Protein AF-A0A9P5PBI0-F1 (afdb_monomer_lite)

Radius of gyration: 19.79 Å; chains: 1; bounding box: 46×40×65 Å

Structure (mmCIF, N/CA/C/O backbone):
data_AF-A0A9P5PBI0-F1
#
_entry.id   AF-A0A9P5PBI0-F1
#
loop_
_atom_site.group_PDB
_atom_site.id
_atom_site.type_symbol
_atom_site.label_atom_id
_atom_site.label_alt_id
_atom_site.label_comp_id
_atom_site.label_asym_id
_atom_site.label_entity_id
_atom_site.label_seq_id
_atom_site.pdbx_PDB_ins_code
_atom_site.Cartn_x
_atom_site.Cartn_y
_atom_site.Cartn_z
_atom_site.occupancy
_atom_site.B_iso_or_equiv
_atom_site.auth_seq_id
_atom_site.auth_comp_id
_atom_site.auth_asym_id
_atom_site.auth_atom_id
_atom_site.pdbx_PDB_model_num
ATOM 1 N N . MET A 1 1 ? 1.214 -20.920 4.536 1.00 38.41 1 MET A N 1
ATOM 2 C CA . MET A 1 1 ? 0.435 -19.672 4.368 1.00 38.41 1 MET A CA 1
ATOM 3 C C . MET A 1 1 ? -0.634 -19.641 5.443 1.00 38.41 1 MET A C 1
ATOM 5 O O . MET A 1 1 ? -1.265 -20.668 5.653 1.00 38.41 1 MET A O 1
ATOM 9 N N . ALA A 1 2 ? -0.795 -18.525 6.157 1.00 37.47 2 ALA A N 1
ATOM 10 C CA . ALA A 1 2 ? -1.961 -18.351 7.023 1.00 37.47 2 ALA A CA 1
ATOM 11 C C . ALA A 1 2 ? -3.231 -18.300 6.149 1.00 37.47 2 ALA A C 1
ATOM 13 O O . ALA A 1 2 ? -3.137 -17.815 5.018 1.00 37.47 2 ALA A O 1
ATOM 14 N N . PRO A 1 3 ? -4.384 -18.805 6.621 1.00 49.69 3 PRO A N 1
ATOM 15 C CA . PRO A 1 3 ? -5.635 -18.685 5.885 1.00 49.69 3 PRO A CA 1
ATOM 16 C C . PRO A 1 3 ? -5.945 -17.203 5.648 1.00 49.69 3 PRO A C 1
ATOM 18 O O . PRO A 1 3 ? -5.967 -16.402 6.583 1.00 49.69 3 PRO A O 1
ATOM 21 N N . THR A 1 4 ? -6.129 -16.832 4.383 1.00 71.94 4 THR A N 1
ATOM 22 C CA . THR A 1 4 ? -6.517 -15.476 3.998 1.00 71.94 4 THR A CA 1
ATOM 23 C C . THR A 1 4 ? -7.945 -15.226 4.480 1.00 71.94 4 THR A C 1
ATOM 25 O O . THR A 1 4 ? -8.845 -15.997 4.154 1.00 71.94 4 THR A O 1
ATOM 28 N N . SER A 1 5 ? -8.147 -14.177 5.282 1.00 84.81 5 SER A N 1
ATOM 29 C CA . SER A 1 5 ? -9.479 -13.764 5.742 1.00 84.81 5 SER A CA 1
ATOM 30 C C . SER A 1 5 ? -10.411 -13.520 4.544 1.00 84.81 5 SER A C 1
ATOM 32 O O . SER A 1 5 ? -9.955 -12.925 3.566 1.00 84.81 5 SER A O 1
ATOM 34 N N . PRO A 1 6 ? -11.702 -13.906 4.603 1.00 90.19 6 PRO A N 1
ATOM 35 C CA . PRO A 1 6 ? -12.664 -13.646 3.523 1.00 90.19 6 PRO A CA 1
ATOM 36 C C . PRO A 1 6 ? -12.913 -12.148 3.277 1.00 90.19 6 PRO A C 1
ATOM 38 O O . PRO A 1 6 ? -13.449 -11.777 2.236 1.00 90.19 6 PRO A O 1
ATOM 41 N N . LEU A 1 7 ? -12.515 -11.292 4.225 1.00 92.94 7 LEU A N 1
ATOM 42 C CA . LEU A 1 7 ? -12.581 -9.832 4.116 1.00 92.94 7 LEU A CA 1
ATOM 43 C C . LEU A 1 7 ? -11.368 -9.233 3.393 1.00 92.94 7 LEU A C 1
ATOM 45 O O . LEU A 1 7 ? -11.343 -8.034 3.131 1.00 92.94 7 LEU A O 1
ATOM 49 N N . MET A 1 8 ? -10.336 -10.036 3.118 1.00 93.94 8 MET A N 1
ATOM 50 C CA . MET A 1 8 ? -9.188 -9.572 2.353 1.00 93.94 8 MET A CA 1
ATOM 51 C C . MET A 1 8 ? -9.572 -9.511 0.867 1.00 93.94 8 MET A C 1
ATOM 53 O O . MET A 1 8 ? -10.032 -10.523 0.328 1.00 93.94 8 MET A O 1
ATOM 57 N N . PRO A 1 9 ? -9.353 -8.376 0.186 1.00 94.19 9 PRO A N 1
ATOM 58 C CA . PRO A 1 9 ? -9.526 -8.290 -1.256 1.00 94.19 9 PRO A CA 1
ATOM 59 C C . PRO A 1 9 ? -8.590 -9.271 -1.974 1.00 94.19 9 PRO A C 1
ATOM 61 O O . PRO A 1 9 ? -7.614 -9.779 -1.409 1.00 94.19 9 PRO A O 1
ATOM 64 N N . LYS A 1 10 ? -8.873 -9.566 -3.242 1.00 94.31 10 LYS A N 1
ATOM 65 C CA . LYS A 1 10 ? -8.087 -10.544 -4.001 1.00 94.31 10 LYS A CA 1
ATOM 66 C C . LYS A 1 10 ? -6.823 -9.885 -4.547 1.00 94.31 10 LYS A C 1
ATOM 68 O O . LYS A 1 10 ? -6.908 -8.968 -5.351 1.00 94.31 10 LYS A O 1
ATOM 73 N N . ALA A 1 11 ? -5.647 -10.375 -4.167 1.00 96.12 11 ALA A N 1
ATOM 74 C CA . ALA A 1 11 ? -4.385 -9.882 -4.718 1.00 96.12 11 ALA A CA 1
ATOM 75 C C . ALA A 1 11 ? -4.289 -10.107 -6.238 1.00 96.12 11 ALA A C 1
ATOM 77 O O . ALA A 1 11 ? -4.739 -11.141 -6.749 1.00 96.12 11 ALA A O 1
ATOM 78 N N . VAL A 1 12 ? -3.647 -9.176 -6.949 1.00 97.19 12 VAL A N 1
ATOM 79 C CA . VAL A 1 12 ? -3.363 -9.339 -8.382 1.00 97.19 12 VAL A CA 1
ATOM 80 C C . VAL A 1 12 ? -2.432 -10.534 -8.581 1.00 97.19 12 VAL A C 1
ATOM 82 O O . VAL A 1 12 ? -1.395 -10.656 -7.926 1.00 97.19 12 VAL A O 1
ATOM 85 N N . ALA A 1 13 ? -2.800 -11.442 -9.489 1.00 96.69 13 ALA A N 1
ATOM 86 C CA . ALA A 1 13 ? -2.198 -12.775 -9.572 1.00 96.69 13 ALA A CA 1
ATOM 87 C C . ALA A 1 13 ? -0.674 -12.761 -9.793 1.00 96.69 13 ALA A C 1
ATOM 89 O O . ALA A 1 13 ? 0.043 -13.524 -9.144 1.00 96.69 13 ALA A O 1
ATOM 90 N N . ALA A 1 14 ? -0.172 -11.887 -10.672 1.00 96.88 14 ALA A N 1
ATOM 91 C CA . ALA A 1 14 ? 1.260 -11.756 -10.942 1.00 96.88 14 ALA A CA 1
ATOM 92 C C . ALA A 1 14 ? 2.048 -11.358 -9.680 1.00 96.88 14 ALA A C 1
ATOM 94 O O . ALA A 1 14 ? 3.082 -11.953 -9.374 1.00 96.88 14 ALA A O 1
ATOM 95 N N . TRP A 1 15 ? 1.502 -10.427 -8.897 1.00 97.81 15 TRP A N 1
ATOM 96 C CA . TRP A 1 15 ? 2.107 -9.913 -7.671 1.00 97.81 15 TRP A CA 1
ATOM 97 C C . TRP A 1 15 ? 2.038 -10.911 -6.516 1.00 97.81 15 TRP A C 1
ATOM 99 O O . TRP A 1 15 ? 3.025 -11.128 -5.813 1.00 97.81 15 TRP A O 1
ATOM 109 N N . ALA A 1 16 ? 0.904 -11.597 -6.362 1.00 96.81 16 ALA A N 1
ATOM 110 C CA . ALA A 1 16 ? 0.765 -12.682 -5.395 1.00 96.81 16 ALA A CA 1
ATOM 111 C C . ALA A 1 16 ? 1.752 -13.826 -5.687 1.00 96.81 16 ALA A C 1
ATOM 113 O O . ALA A 1 16 ? 2.402 -14.347 -4.776 1.00 96.81 16 ALA A O 1
ATOM 114 N N . LYS A 1 17 ? 1.905 -14.189 -6.968 1.00 96.69 17 LYS A N 1
ATOM 115 C CA . LYS A 1 17 ? 2.883 -15.189 -7.409 1.00 96.69 17 LYS A CA 1
ATOM 116 C C . LYS A 1 17 ? 4.307 -14.738 -7.089 1.00 96.69 17 LYS A C 1
ATOM 118 O O . LYS A 1 17 ? 5.084 -15.551 -6.592 1.00 96.69 17 LYS A O 1
ATOM 123 N N . ALA A 1 18 ? 4.633 -13.467 -7.319 1.00 95.56 18 ALA A N 1
ATOM 124 C CA . ALA A 1 18 ? 5.953 -12.927 -7.018 1.00 95.56 18 ALA A CA 1
ATOM 125 C C . ALA A 1 18 ? 6.310 -13.040 -5.525 1.00 95.56 18 ALA A C 1
ATOM 127 O O . ALA A 1 18 ? 7.348 -13.607 -5.171 1.00 95.56 18 ALA A O 1
ATOM 128 N N . LEU A 1 19 ? 5.402 -12.620 -4.636 1.00 93.94 19 LEU A N 1
ATOM 129 C CA . LEU A 1 19 ? 5.576 -12.792 -3.189 1.00 93.94 19 LEU A CA 1
ATOM 130 C C . LEU A 1 19 ? 5.732 -14.265 -2.789 1.00 93.94 19 LEU A C 1
ATOM 132 O O . LEU A 1 19 ? 6.569 -14.587 -1.946 1.00 93.94 19 LEU A O 1
ATOM 136 N N . SER A 1 20 ? 4.957 -15.169 -3.395 1.00 93.81 20 SER A N 1
ATOM 137 C CA . SER A 1 20 ? 5.052 -16.606 -3.115 1.00 93.81 20 SER A CA 1
ATOM 138 C C . SER A 1 20 ? 6.410 -17.192 -3.509 1.00 93.81 20 SER A C 1
ATOM 140 O O . SER A 1 20 ? 6.951 -18.022 -2.776 1.00 93.81 20 SER A O 1
ATOM 142 N N . VAL A 1 21 ? 6.972 -16.775 -4.649 1.00 93.56 21 VAL A N 1
ATOM 143 C CA . VAL A 1 21 ? 8.309 -17.202 -5.088 1.00 93.56 21 VAL A CA 1
ATOM 144 C C . VAL A 1 21 ? 9.357 -16.747 -4.078 1.00 93.56 21 VAL A C 1
ATOM 146 O O . VAL A 1 21 ? 10.151 -17.567 -3.622 1.00 93.56 21 VAL A O 1
ATOM 149 N N . LEU A 1 22 ? 9.331 -15.483 -3.655 1.00 90.81 22 LEU A N 1
ATOM 150 C CA . LEU A 1 22 ? 10.287 -14.965 -2.671 1.00 90.81 22 LEU A CA 1
ATOM 151 C C . LEU A 1 22 ? 10.148 -15.643 -1.304 1.00 90.81 22 LEU A C 1
ATOM 153 O O . LEU A 1 22 ? 11.153 -16.019 -0.704 1.00 90.81 22 LEU A O 1
ATOM 157 N N . ALA A 1 23 ? 8.917 -15.884 -0.846 1.00 88.94 23 ALA A N 1
ATOM 158 C CA . ALA A 1 23 ? 8.667 -16.604 0.400 1.00 88.94 23 ALA A CA 1
ATOM 159 C C . ALA A 1 23 ? 9.272 -18.019 0.386 1.00 88.94 23 ALA A C 1
ATOM 161 O O . ALA A 1 23 ? 9.786 -18.474 1.404 1.00 88.94 23 ALA A O 1
ATOM 162 N N . SER A 1 24 ? 9.261 -18.700 -0.766 1.00 87.62 24 SER A N 1
ATOM 163 C CA . SER A 1 24 ? 9.850 -20.040 -0.904 1.00 87.62 24 SER A CA 1
ATOM 164 C C . SER A 1 24 ? 11.383 -20.058 -0.872 1.00 87.62 24 SER A C 1
ATOM 166 O O . SER A 1 24 ? 11.972 -21.080 -0.524 1.00 87.62 24 SER A O 1
ATOM 168 N N . ARG A 1 25 ? 12.045 -18.935 -1.186 1.00 84.38 25 ARG A N 1
ATOM 169 C CA . ARG A 1 25 ? 13.514 -18.838 -1.213 1.00 84.38 25 ARG A CA 1
ATOM 170 C C . ARG A 1 25 ? 14.145 -18.759 0.184 1.00 84.38 25 ARG A C 1
ATOM 172 O O . ARG A 1 25 ? 15.363 -18.866 0.288 1.00 84.38 25 ARG A O 1
ATOM 179 N N . ASN A 1 26 ? 13.355 -18.546 1.247 1.00 68.75 26 ASN A N 1
ATOM 180 C CA . ASN A 1 26 ? 13.825 -18.349 2.632 1.00 68.75 26 ASN A CA 1
ATOM 181 C C . ASN A 1 26 ? 14.978 -17.331 2.769 1.00 68.75 26 ASN A C 1
ATOM 183 O O . ASN A 1 26 ? 15.772 -17.391 3.706 1.00 68.75 26 ASN A O 1
ATOM 187 N N . SER A 1 27 ? 15.091 -16.396 1.827 1.00 65.12 27 SER A N 1
ATOM 188 C CA . SER A 1 27 ? 16.168 -15.414 1.794 1.00 65.12 27 SER A CA 1
ATOM 189 C C . SER A 1 27 ? 15.765 -14.232 2.667 1.00 65.12 27 SER A C 1
ATOM 191 O O . SER A 1 27 ? 15.040 -13.345 2.227 1.00 65.12 27 SER A O 1
ATOM 193 N N . VAL A 1 28 ? 16.176 -14.249 3.934 1.00 66.94 28 VAL A N 1
ATOM 194 C CA . VAL A 1 28 ? 16.046 -13.083 4.814 1.00 66.94 28 VAL A CA 1
ATOM 195 C C . VAL A 1 28 ? 17.374 -12.330 4.766 1.00 66.94 28 VAL A C 1
ATOM 197 O O . VAL A 1 28 ? 18.393 -12.915 5.146 1.00 66.94 28 VAL A O 1
ATOM 200 N N . PRO A 1 29 ? 17.403 -11.072 4.294 1.00 67.06 29 PRO A N 1
ATOM 201 C CA . PRO A 1 29 ? 18.633 -10.296 4.306 1.00 67.06 29 PRO A CA 1
ATOM 202 C C . PRO A 1 29 ? 19.134 -10.098 5.751 1.00 67.06 29 PRO A C 1
ATOM 204 O O . PRO A 1 29 ? 18.322 -10.044 6.685 1.00 67.06 29 PRO A O 1
ATOM 207 N N . PRO A 1 30 ? 20.459 -10.003 5.971 1.00 68.81 30 PRO A N 1
ATOM 208 C CA . PRO A 1 30 ? 21.020 -9.712 7.288 1.00 68.81 30 PRO A CA 1
ATOM 209 C C . PRO A 1 30 ? 20.414 -8.432 7.876 1.00 68.81 30 PRO A C 1
ATOM 211 O O . PRO A 1 30 ? 20.297 -7.424 7.181 1.00 68.81 30 PRO A O 1
ATOM 214 N N . ARG A 1 31 ? 20.035 -8.466 9.162 1.00 63.41 31 ARG A N 1
ATOM 215 C CA . ARG A 1 31 ? 19.305 -7.366 9.823 1.00 63.41 31 ARG A CA 1
ATOM 216 C C . ARG A 1 31 ? 20.051 -6.034 9.813 1.00 63.41 31 ARG A C 1
ATOM 218 O O . ARG A 1 31 ? 19.400 -4.998 9.819 1.00 63.41 31 ARG A O 1
ATOM 225 N N . ASP A 1 32 ? 21.377 -6.071 9.771 1.00 67.06 32 ASP A N 1
ATOM 226 C CA . ASP A 1 32 ? 22.222 -4.877 9.861 1.00 67.06 32 ASP A CA 1
ATOM 227 C C . ASP A 1 32 ? 22.148 -3.990 8.604 1.00 67.06 32 ASP A C 1
ATOM 229 O O . ASP A 1 32 ? 22.545 -2.831 8.649 1.00 67.06 32 ASP A O 1
ATOM 233 N N . ASN A 1 33 ? 21.585 -4.504 7.502 1.00 70.56 33 ASN A N 1
ATOM 234 C CA . ASN A 1 33 ? 21.469 -3.794 6.224 1.00 70.56 33 ASN A CA 1
ATOM 235 C C . ASN A 1 33 ? 20.041 -3.310 5.914 1.00 70.56 33 ASN A C 1
ATOM 237 O O . ASN A 1 33 ? 19.784 -2.840 4.808 1.00 70.56 33 ASN A O 1
ATOM 241 N N . VAL A 1 34 ? 19.101 -3.458 6.853 1.00 82.88 34 VAL A N 1
ATOM 242 C CA . VAL A 1 34 ? 17.676 -3.195 6.623 1.00 82.88 34 VAL A CA 1
ATOM 243 C C . VAL A 1 34 ? 17.238 -1.874 7.257 1.00 82.88 34 VAL A C 1
ATOM 245 O O . VAL A 1 34 ? 17.516 -1.608 8.424 1.00 82.88 34 VAL A O 1
ATOM 248 N N . ILE A 1 35 ? 16.474 -1.075 6.510 1.00 85.25 35 ILE A N 1
ATOM 249 C CA . ILE A 1 35 ? 15.846 0.155 7.005 1.00 85.25 35 ILE A CA 1
ATOM 250 C C . ILE A 1 35 ? 14.510 -0.189 7.681 1.00 85.25 35 ILE A C 1
ATOM 252 O O . ILE A 1 35 ? 13.662 -0.857 7.088 1.00 85.25 35 ILE A O 1
ATOM 256 N N . ASP A 1 36 ? 14.264 0.312 8.898 1.00 81.69 36 ASP A N 1
ATOM 257 C CA . ASP A 1 36 ? 12.918 0.259 9.488 1.00 81.69 36 ASP A CA 1
ATOM 258 C C . ASP A 1 36 ? 12.019 1.323 8.841 1.00 81.69 36 ASP A C 1
ATOM 260 O O . ASP A 1 36 ? 12.004 2.494 9.223 1.00 81.69 36 ASP A O 1
ATOM 264 N N . GLY A 1 37 ? 11.285 0.912 7.807 1.00 82.19 37 GLY A N 1
ATOM 265 C CA . GLY A 1 37 ? 10.365 1.785 7.078 1.00 82.19 37 GLY A CA 1
ATOM 266 C C . GLY A 1 37 ? 9.018 2.018 7.772 1.00 82.19 37 GLY A C 1
ATOM 267 O O . GLY A 1 37 ? 8.287 2.922 7.368 1.00 82.19 37 GLY A O 1
ATOM 268 N N . GLY A 1 38 ? 8.667 1.223 8.793 1.00 91.81 38 GLY A N 1
ATOM 269 C CA . GLY A 1 38 ? 7.326 1.216 9.383 1.00 91.81 38 GLY A CA 1
ATOM 270 C C . GLY A 1 38 ? 6.192 1.063 8.353 1.00 91.81 38 GLY A C 1
ATOM 271 O O . GLY A 1 38 ? 6.385 0.566 7.240 1.00 91.81 38 GLY A O 1
ATOM 272 N N . PHE A 1 39 ? 4.989 1.473 8.754 1.00 94.44 39 PHE A N 1
ATOM 273 C CA . PHE A 1 39 ? 3.809 1.627 7.903 1.00 94.44 39 PHE A CA 1
ATOM 274 C C . PHE A 1 39 ? 3.155 2.980 8.197 1.00 94.44 39 PHE A C 1
ATOM 276 O O . PHE A 1 39 ? 3.089 3.376 9.363 1.00 94.44 39 PHE A O 1
ATOM 283 N N . VAL A 1 40 ? 2.660 3.666 7.167 1.00 93.88 40 VAL A N 1
ATOM 284 C CA . VAL A 1 40 ? 2.010 4.988 7.284 1.00 93.88 40 VAL A CA 1
ATOM 285 C C . VAL A 1 40 ? 0.495 4.913 7.503 1.00 93.88 40 VAL A C 1
ATOM 287 O O . VAL A 1 40 ? -0.112 5.867 7.980 1.00 93.88 40 VAL A O 1
ATOM 290 N N . VAL A 1 41 ? -0.099 3.758 7.205 1.00 95.56 41 VAL A N 1
ATOM 291 C CA . VAL A 1 41 ? -1.474 3.365 7.542 1.00 95.56 41 VAL A CA 1
ATOM 292 C C . VAL A 1 41 ? -1.429 1.943 8.119 1.00 95.56 41 VAL A C 1
ATOM 294 O O . VAL A 1 41 ? -0.424 1.248 7.933 1.00 95.56 41 VAL A O 1
ATOM 297 N N . PRO A 1 42 ? -2.449 1.461 8.852 1.00 96.31 42 PRO A N 1
ATOM 298 C CA . PRO A 1 42 ? -2.381 0.124 9.418 1.00 96.31 42 PRO A CA 1
ATOM 299 C C . PRO A 1 42 ? -2.315 -0.928 8.302 1.00 96.31 42 PRO A C 1
ATOM 301 O O . PRO A 1 42 ? -3.102 -0.884 7.355 1.00 96.31 42 PRO A O 1
ATOM 304 N N . PRO A 1 43 ? -1.422 -1.926 8.413 1.00 95.56 43 PRO A N 1
ATOM 305 C CA . PRO A 1 43 ? -1.490 -3.095 7.553 1.00 95.56 43 PRO A CA 1
ATOM 306 C C . PRO A 1 43 ? -2.880 -3.749 7.626 1.00 95.56 43 PRO A C 1
ATOM 308 O O . PRO A 1 43 ? -3.369 -3.952 8.738 1.00 95.56 43 PRO A O 1
ATOM 311 N N . PRO A 1 44 ? -3.478 -4.194 6.506 1.00 95.50 44 PRO A N 1
ATOM 312 C CA . PRO A 1 44 ? -4.775 -4.885 6.468 1.00 95.50 44 PRO A CA 1
ATOM 313 C C . PRO A 1 44 ? -4.944 -5.980 7.529 1.00 95.50 44 PRO A C 1
ATOM 315 O O . PRO A 1 44 ? -5.950 -6.075 8.234 1.00 95.50 44 PRO A O 1
ATOM 318 N N . ARG A 1 45 ? -3.888 -6.779 7.720 1.00 93.62 45 ARG A N 1
ATOM 319 C CA . ARG A 1 45 ? -3.829 -7.859 8.713 1.00 93.62 45 ARG A CA 1
ATOM 320 C C . ARG A 1 45 ? -4.029 -7.383 10.157 1.00 93.62 45 ARG A C 1
ATOM 322 O O . ARG A 1 45 ? -4.443 -8.192 10.981 1.00 93.62 45 ARG A O 1
ATOM 329 N N . CYS A 1 46 ? -3.749 -6.119 10.479 1.00 93.88 46 CYS A N 1
ATOM 330 C CA . CYS A 1 46 ? -4.024 -5.562 11.803 1.00 93.88 46 CYS A CA 1
ATOM 331 C C . CYS A 1 46 ? -5.511 -5.617 12.136 1.00 93.88 46 CYS A C 1
ATOM 333 O O . CYS A 1 46 ? -5.828 -5.761 13.308 1.00 93.88 46 CYS A O 1
ATOM 335 N N . ILE A 1 47 ? -6.384 -5.528 11.127 1.00 94.62 47 ILE A N 1
ATOM 336 C CA . ILE A 1 47 ? -7.840 -5.494 11.278 1.00 94.62 47 ILE A CA 1
ATOM 337 C C . ILE A 1 47 ? -8.441 -6.890 11.097 1.00 94.62 47 ILE A C 1
ATOM 339 O O . ILE A 1 47 ? -9.225 -7.322 11.934 1.00 94.62 47 ILE A O 1
ATOM 343 N N . VAL A 1 48 ? -8.049 -7.616 10.041 1.00 93.88 48 VAL A N 1
ATOM 344 C CA . VAL A 1 48 ? -8.765 -8.835 9.606 1.00 93.88 48 VAL A CA 1
ATOM 345 C C . VAL A 1 48 ? -8.209 -10.159 10.147 1.00 93.88 48 VAL A C 1
ATOM 347 O O . VAL A 1 48 ? -8.808 -11.203 9.903 1.00 93.88 48 VAL A O 1
ATOM 350 N N . SER A 1 49 ? -7.062 -10.151 10.840 1.00 90.44 49 SER A N 1
ATOM 351 C CA . SER A 1 49 ? -6.447 -11.383 11.380 1.00 90.44 49 SER A CA 1
ATOM 352 C C . SER A 1 49 ? -7.017 -11.921 12.701 1.00 90.44 49 SER A C 1
ATOM 354 O O . SER A 1 49 ? -6.811 -13.108 12.958 1.00 90.44 49 SER A O 1
ATOM 356 N N . PRO A 1 50 ? -7.637 -11.124 13.600 1.00 89.69 50 PRO A N 1
ATOM 357 C CA . PRO A 1 50 ? -8.229 -11.675 14.815 1.00 89.69 50 PRO A CA 1
ATOM 358 C C . PRO A 1 50 ? -9.274 -12.751 14.508 1.00 89.69 50 PRO A C 1
ATOM 360 O O . PRO A 1 50 ? -10.107 -12.581 13.627 1.00 89.69 50 PRO A O 1
ATOM 363 N N . ALA A 1 51 ? -9.258 -13.838 15.280 1.00 87.56 51 ALA A N 1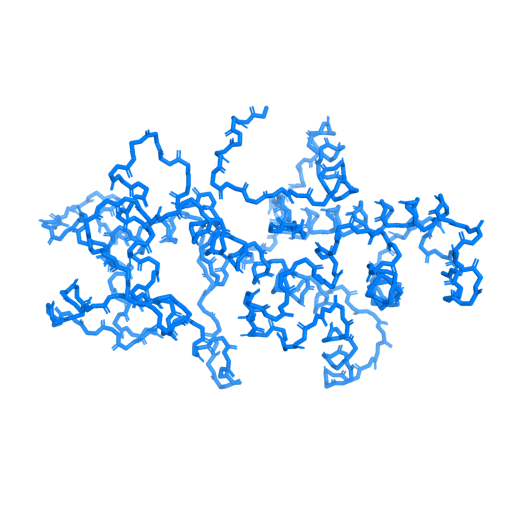
ATOM 364 C CA . ALA A 1 51 ? -10.199 -14.946 15.097 1.00 87.56 51 ALA A CA 1
ATOM 365 C C . ALA A 1 51 ? -11.635 -14.607 15.536 1.00 87.56 51 ALA A C 1
ATOM 367 O O . ALA A 1 51 ? -12.582 -15.266 15.122 1.00 87.56 51 ALA A O 1
ATOM 368 N N . GLN A 1 52 ? -11.797 -13.614 16.413 1.00 89.56 52 GLN A N 1
ATOM 369 C CA . GLN A 1 52 ? -13.086 -13.250 16.996 1.00 89.56 52 GLN A CA 1
ATOM 370 C C . GLN A 1 52 ? -13.699 -12.085 16.215 1.00 89.56 52 GLN A C 1
ATOM 372 O O . GLN A 1 52 ? -13.122 -10.997 16.173 1.00 89.56 52 GLN A O 1
ATOM 377 N N . GLU A 1 53 ? -14.887 -12.294 15.647 1.00 91.44 53 GLU A N 1
ATOM 378 C CA . GLU A 1 53 ? -15.574 -11.309 14.799 1.00 91.44 53 GLU A CA 1
ATOM 379 C C . GLU A 1 53 ? -15.796 -9.966 15.507 1.00 91.44 53 GLU A C 1
ATOM 381 O O . GLU A 1 53 ? -15.546 -8.913 14.928 1.00 91.44 53 GLU A O 1
ATOM 386 N N . HIS A 1 54 ? -16.169 -9.975 16.790 1.00 89.50 54 HIS A N 1
ATOM 387 C CA . HIS A 1 54 ? -16.371 -8.734 17.546 1.00 89.50 54 HIS A CA 1
ATOM 388 C C . HIS A 1 54 ? -15.078 -7.911 17.706 1.00 89.50 54 HIS A C 1
ATOM 390 O O . HIS A 1 54 ? -15.135 -6.680 17.778 1.00 89.50 54 HIS A O 1
ATOM 396 N N . ILE A 1 55 ? -13.906 -8.563 17.731 1.00 90.94 55 ILE A N 1
ATOM 397 C CA . ILE A 1 55 ? -12.613 -7.870 17.722 1.00 90.94 55 ILE A CA 1
ATOM 398 C C . ILE A 1 55 ? -12.398 -7.243 16.345 1.00 90.94 55 ILE A C 1
ATOM 400 O O . ILE A 1 55 ? -12.098 -6.057 16.274 1.00 90.94 55 ILE A O 1
ATOM 404 N N . VAL A 1 56 ? -12.608 -7.995 15.259 1.00 93.31 56 VAL A N 1
ATOM 405 C CA . VAL A 1 56 ? -12.502 -7.479 13.880 1.00 93.31 56 VAL A CA 1
ATOM 406 C C . VAL A 1 56 ? -13.419 -6.266 13.676 1.00 93.31 56 VAL A C 1
ATOM 408 O O . VAL A 1 56 ? -12.961 -5.214 13.234 1.00 93.31 56 VAL A O 1
ATOM 411 N N . ALA A 1 57 ? -14.683 -6.366 14.093 1.00 92.00 57 ALA A N 1
ATOM 412 C CA . ALA A 1 57 ? -15.656 -5.277 14.063 1.00 92.00 57 ALA A CA 1
ATOM 413 C C . ALA A 1 57 ? -15.179 -4.043 14.840 1.00 92.00 57 ALA A C 1
ATOM 415 O O . ALA A 1 57 ? -15.312 -2.908 14.379 1.00 92.00 57 ALA A O 1
ATOM 416 N N . THR A 1 58 ? -14.587 -4.250 16.019 1.00 90.75 58 THR A N 1
ATOM 417 C CA . THR A 1 58 ? -14.025 -3.152 16.814 1.00 90.75 58 THR A CA 1
ATOM 418 C C . THR A 1 58 ? -12.874 -2.468 16.088 1.00 90.75 58 THR A C 1
ATOM 420 O O . THR A 1 58 ? -12.817 -1.247 16.086 1.00 90.75 58 THR A O 1
ATOM 423 N N . LEU A 1 59 ? -12.013 -3.217 15.401 1.00 93.75 59 LEU A N 1
ATOM 424 C CA . LEU A 1 59 ? -10.864 -2.658 14.686 1.00 93.75 59 LEU A CA 1
ATOM 425 C C . LEU A 1 59 ? -11.236 -1.906 13.414 1.00 93.75 59 LEU A C 1
ATOM 427 O O . LEU A 1 59 ? -10.593 -0.902 13.113 1.00 93.75 59 LEU A O 1
ATOM 431 N N . PHE A 1 60 ? -12.281 -2.336 12.703 1.00 94.00 60 PHE A N 1
ATOM 432 C CA . PHE A 1 60 ? -12.861 -1.528 11.629 1.00 94.00 60 PHE A CA 1
ATOM 433 C C . PHE A 1 60 ? -13.336 -0.179 12.167 1.00 94.00 60 PHE A C 1
ATOM 435 O O . PHE A 1 60 ? -12.963 0.863 11.632 1.00 94.00 60 PHE A O 1
ATOM 442 N N . LYS A 1 61 ? -14.086 -0.188 13.275 1.00 90.69 61 LYS A N 1
ATOM 443 C CA . LYS A 1 61 ? -14.556 1.042 13.924 1.00 90.69 61 LYS A CA 1
ATOM 444 C C . LYS A 1 61 ? -13.397 1.924 14.385 1.00 90.69 61 LYS A C 1
ATOM 446 O O . LYS A 1 61 ? -13.398 3.120 14.113 1.00 90.69 61 LYS A O 1
ATOM 451 N N . SER A 1 62 ? -12.388 1.336 15.026 1.00 91.88 62 SER A N 1
ATOM 452 C CA . SER A 1 62 ? -11.166 2.032 15.433 1.00 91.88 62 SER A CA 1
ATOM 453 C C . SER A 1 62 ? -10.490 2.733 14.263 1.00 91.88 62 SER A C 1
ATOM 455 O O . SER A 1 62 ? -10.161 3.910 14.373 1.00 91.88 62 SER A O 1
ATOM 457 N N . TRP A 1 63 ? -10.302 2.022 13.144 1.00 94.12 63 TRP A N 1
ATOM 458 C CA . TRP A 1 63 ? -9.692 2.592 11.949 1.00 94.12 63 TRP A CA 1
ATOM 459 C C . TRP A 1 63 ? -10.518 3.755 11.419 1.00 94.12 63 TRP A C 1
ATOM 461 O O . TRP A 1 63 ? -9.981 4.845 11.270 1.00 94.12 63 TRP A O 1
ATOM 471 N N . LEU A 1 64 ? -11.819 3.559 11.200 1.00 92.19 64 LEU A N 1
ATOM 472 C CA . LEU A 1 64 ? -12.675 4.594 10.626 1.00 92.19 64 LEU A CA 1
ATOM 473 C C . LEU A 1 64 ? -12.742 5.862 11.494 1.00 92.19 64 LEU A C 1
ATOM 475 O O . LEU A 1 64 ? -12.790 6.957 10.946 1.00 92.19 64 LEU A O 1
ATOM 479 N N . ARG A 1 65 ? -12.654 5.744 12.828 1.00 89.62 65 ARG A N 1
ATOM 480 C CA . ARG A 1 65 ? -12.584 6.905 13.737 1.00 89.62 65 ARG A CA 1
ATOM 481 C C . ARG A 1 65 ? -11.332 7.756 13.546 1.00 89.62 65 ARG A C 1
ATOM 483 O O . ARG A 1 65 ? -11.398 8.972 13.673 1.00 89.62 65 ARG A O 1
ATOM 490 N N . ILE A 1 66 ? -10.185 7.124 13.300 1.00 91.12 66 ILE A N 1
ATOM 491 C CA . ILE A 1 66 ? -8.901 7.832 13.155 1.00 91.12 66 ILE A CA 1
ATOM 492 C C . ILE A 1 66 ? -8.529 8.080 11.691 1.00 91.12 66 ILE A C 1
ATOM 494 O O . ILE A 1 66 ? -7.583 8.818 11.420 1.00 91.12 66 ILE A O 1
ATOM 498 N N . ARG A 1 67 ? -9.259 7.472 10.748 1.00 92.50 67 ARG A N 1
ATOM 499 C CA . ARG A 1 67 ? -8.967 7.472 9.314 1.00 92.50 67 ARG A CA 1
ATOM 500 C C . ARG A 1 67 ? -8.780 8.882 8.783 1.00 92.50 67 ARG A C 1
ATOM 502 O O . ARG A 1 67 ? -7.750 9.159 8.183 1.00 92.50 67 ARG A O 1
ATOM 509 N N . ASP A 1 68 ? -9.727 9.781 9.024 1.00 89.38 68 ASP A N 1
ATOM 510 C CA . ASP A 1 68 ? -9.663 11.125 8.445 1.00 89.38 68 ASP A CA 1
ATOM 511 C C . ASP A 1 68 ? -8.489 11.938 8.994 1.00 89.38 68 ASP A C 1
ATOM 513 O O . ASP A 1 68 ? -7.824 12.636 8.230 1.00 89.38 68 ASP A O 1
ATOM 517 N N . ALA A 1 69 ? -8.157 11.787 10.279 1.00 89.88 69 ALA A N 1
ATOM 518 C CA . ALA A 1 69 ? -6.980 12.423 10.866 1.00 89.88 69 ALA A CA 1
ATOM 519 C C . ALA A 1 69 ? -5.675 11.868 10.262 1.00 89.88 69 ALA A C 1
ATOM 521 O O . ALA A 1 69 ? -4.776 12.634 9.907 1.00 89.88 69 ALA A O 1
ATOM 522 N N . VAL A 1 70 ? -5.590 10.545 10.077 1.00 92.00 70 VAL A N 1
ATOM 523 C CA . VAL A 1 70 ? -4.445 9.882 9.434 1.00 92.00 70 VAL A CA 1
ATOM 524 C C . VAL A 1 70 ? -4.304 10.327 7.975 1.00 92.00 70 VAL A C 1
ATOM 526 O O . VAL A 1 70 ? -3.233 10.779 7.574 1.00 92.00 70 VAL A O 1
ATOM 529 N N . LEU A 1 71 ? -5.377 10.260 7.183 1.00 91.19 71 LEU A N 1
ATOM 530 C CA . LEU A 1 71 ? -5.353 10.614 5.761 1.00 91.19 71 LEU A CA 1
ATOM 531 C C . LEU A 1 71 ? -5.144 12.115 5.536 1.00 91.19 71 LEU A C 1
ATOM 533 O O . LEU A 1 71 ? -4.435 12.495 4.608 1.00 91.19 71 LEU A O 1
ATOM 537 N N . SER A 1 72 ? -5.718 12.979 6.376 1.00 89.75 72 SER A N 1
ATOM 538 C CA . SER A 1 72 ? -5.473 14.427 6.324 1.00 89.75 72 SER A CA 1
ATOM 539 C C . SER A 1 72 ? -3.991 14.738 6.529 1.00 89.75 72 SER A C 1
ATOM 541 O O . SER A 1 72 ? -3.400 15.509 5.772 1.00 89.75 72 SER A O 1
ATOM 543 N N . ARG A 1 73 ? -3.351 14.051 7.484 1.00 90.06 73 ARG A N 1
ATOM 544 C CA . ARG A 1 73 ? -1.913 14.181 7.720 1.00 90.06 73 ARG A CA 1
ATOM 545 C C . ARG A 1 73 ? -1.086 13.736 6.514 1.00 90.06 73 ARG A C 1
ATOM 547 O O . ARG A 1 73 ? -0.170 14.452 6.135 1.00 90.06 73 ARG A O 1
ATOM 554 N N . LEU A 1 74 ? -1.426 12.609 5.882 1.00 89.12 74 LEU A N 1
ATOM 555 C CA . LEU A 1 74 ? -0.741 12.131 4.666 1.00 89.12 74 LEU A CA 1
ATOM 556 C C . LEU A 1 74 ? -0.886 13.087 3.478 1.00 89.12 74 LEU A C 1
ATOM 558 O O . LEU A 1 74 ? -0.028 13.126 2.598 1.00 89.12 74 LEU A O 1
ATOM 562 N N . ARG A 1 75 ? -1.967 13.868 3.450 1.00 87.06 75 ARG A N 1
ATOM 563 C CA . ARG A 1 75 ? -2.210 14.870 2.410 1.00 87.06 75 ARG A CA 1
ATOM 564 C C . ARG A 1 75 ? -1.481 16.185 2.644 1.00 87.06 75 ARG A C 1
ATOM 566 O O . ARG A 1 75 ? -1.368 16.968 1.708 1.00 87.06 75 ARG A O 1
ATOM 573 N N . SER A 1 76 ? -1.010 16.438 3.862 1.00 85.19 76 SER A N 1
ATOM 574 C CA . SER A 1 76 ? -0.351 17.687 4.232 1.00 85.19 76 SER A CA 1
ATOM 575 C C . SER A 1 76 ? 1.140 17.640 3.876 1.00 85.19 76 SER A C 1
ATOM 577 O O . SER A 1 76 ? 1.879 16.870 4.488 1.00 85.19 76 SER A O 1
ATOM 579 N N . PRO A 1 77 ? 1.631 18.496 2.956 1.00 77.06 77 PRO A N 1
ATOM 580 C CA . PRO A 1 77 ? 3.058 18.551 2.620 1.00 77.06 77 PRO A CA 1
ATOM 581 C C . PRO A 1 77 ? 3.956 18.932 3.806 1.00 77.06 77 PRO A C 1
ATOM 583 O O . PRO A 1 77 ? 5.145 18.629 3.814 1.00 77.06 77 PRO A O 1
ATOM 586 N N . GLN A 1 78 ? 3.400 19.626 4.803 1.00 78.75 78 GLN A N 1
ATOM 587 C CA . GLN A 1 78 ? 4.122 20.107 5.981 1.00 78.75 78 GLN A CA 1
ATOM 588 C C . GLN A 1 78 ? 4.158 19.077 7.116 1.00 78.75 78 GLN A C 1
ATOM 590 O O . GLN A 1 78 ? 4.969 19.207 8.035 1.00 78.75 78 GLN A O 1
ATOM 595 N N . ALA A 1 79 ? 3.289 18.062 7.086 1.00 82.38 79 ALA A N 1
ATOM 596 C CA . ALA A 1 79 ? 3.201 17.076 8.149 1.00 82.38 79 ALA A CA 1
ATOM 597 C C . ALA A 1 79 ? 3.990 15.814 7.792 1.00 82.38 79 ALA A C 1
ATOM 599 O O . ALA A 1 79 ? 3.671 15.097 6.850 1.00 82.38 79 ALA A O 1
ATOM 600 N N . GLN A 1 80 ? 4.995 15.487 8.605 1.00 82.00 80 GLN A N 1
ATOM 601 C CA . GLN A 1 80 ? 5.703 14.217 8.460 1.00 82.00 80 GLN A CA 1
ATOM 602 C C . GLN A 1 80 ? 4.755 13.038 8.753 1.00 82.00 80 GLN A C 1
ATOM 604 O O . GLN A 1 80 ? 4.119 13.040 9.821 1.00 82.00 80 GLN A O 1
ATOM 609 N N . PRO A 1 81 ? 4.655 12.031 7.863 1.00 85.12 81 PRO A N 1
ATOM 610 C CA . PRO A 1 81 ? 3.855 10.835 8.103 1.00 85.12 81 PRO A CA 1
ATOM 611 C C . PRO A 1 81 ? 4.285 10.105 9.376 1.00 85.12 81 PRO A C 1
ATOM 613 O O . PRO A 1 81 ? 5.475 9.960 9.660 1.00 85.12 81 PRO A O 1
ATOM 616 N N . VAL A 1 82 ? 3.311 9.598 10.130 1.00 89.75 82 VAL A N 1
ATOM 617 C CA . VAL A 1 82 ? 3.580 8.777 11.315 1.00 89.75 82 VAL A CA 1
ATOM 618 C C . VAL A 1 82 ? 3.848 7.347 10.856 1.00 89.75 82 VAL A C 1
ATOM 620 O O . VAL A 1 82 ? 2.939 6.644 10.422 1.00 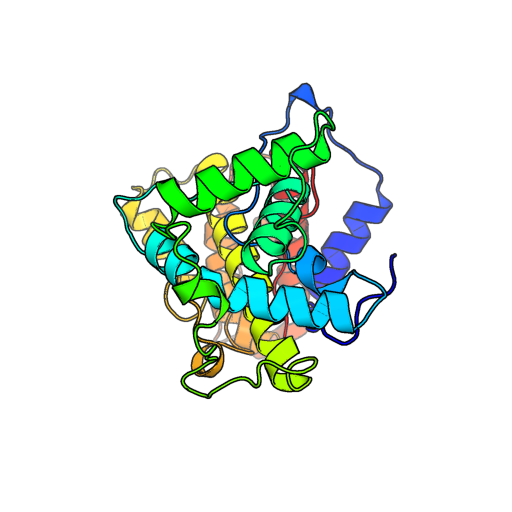89.75 82 VAL A O 1
ATOM 623 N N . LYS A 1 83 ? 5.110 6.919 10.932 1.00 92.75 83 LYS A N 1
ATOM 624 C CA . LYS A 1 83 ? 5.532 5.560 10.570 1.00 92.75 83 LYS A CA 1
ATOM 625 C C . LYS A 1 83 ? 5.528 4.677 11.811 1.00 92.75 83 LYS A C 1
ATOM 627 O O . LYS A 1 83 ? 6.305 4.899 12.734 1.00 92.75 83 LYS A O 1
ATOM 632 N N . LEU A 1 84 ? 4.663 3.665 11.834 1.00 94.44 84 LEU A N 1
ATOM 633 C CA . LEU A 1 84 ? 4.533 2.749 12.970 1.00 94.44 84 LEU A CA 1
ATOM 634 C C . LEU A 1 84 ? 4.802 1.305 12.561 1.00 94.44 84 LEU A C 1
ATOM 636 O O . LEU A 1 84 ? 4.441 0.860 11.472 1.00 94.44 84 LEU A O 1
ATOM 640 N N . SER A 1 85 ? 5.375 0.529 13.481 1.00 93.31 85 SER A N 1
ATOM 641 C CA . SER A 1 85 ? 5.444 -0.924 13.322 1.00 93.31 85 SER A CA 1
ATOM 642 C C . SER A 1 85 ? 4.038 -1.542 13.325 1.00 93.31 85 SER A C 1
ATOM 644 O O . SER A 1 85 ? 3.093 -0.981 13.879 1.00 93.31 85 SER A O 1
ATOM 646 N N . ASN A 1 86 ? 3.908 -2.763 12.802 1.00 91.81 86 ASN A N 1
ATOM 647 C CA . ASN A 1 86 ? 2.664 -3.545 12.869 1.00 91.81 86 ASN A CA 1
ATOM 648 C C . ASN A 1 86 ? 2.098 -3.627 14.307 1.00 91.81 86 ASN A C 1
ATOM 650 O O . ASN A 1 86 ? 0.911 -3.418 14.537 1.00 91.81 86 ASN A O 1
ATOM 654 N N . LYS A 1 87 ? 2.968 -3.861 15.301 1.00 92.06 87 LYS A N 1
ATOM 655 C CA . LYS A 1 87 ? 2.563 -3.942 16.714 1.00 92.06 87 LYS A CA 1
ATOM 656 C C . LYS A 1 87 ? 2.067 -2.599 17.255 1.00 92.06 87 LYS A C 1
ATOM 658 O O . LYS A 1 87 ? 1.141 -2.592 18.059 1.00 92.06 87 LYS A O 1
ATOM 663 N N . CYS A 1 88 ? 2.676 -1.492 16.833 1.00 94.19 88 CYS A N 1
ATOM 664 C CA . CYS A 1 88 ? 2.258 -0.149 17.231 1.00 94.19 88 CYS A CA 1
ATOM 665 C C . CYS A 1 88 ? 0.924 0.230 16.580 1.00 94.19 88 CYS A C 1
ATOM 667 O O . CYS A 1 88 ? 0.022 0.642 17.297 1.00 94.19 88 CYS A O 1
ATOM 669 N N . TRP A 1 89 ? 0.738 -0.032 15.281 1.00 95.69 89 TRP A N 1
ATOM 670 C CA . TRP A 1 89 ? -0.563 0.134 14.620 1.00 95.69 89 TRP A CA 1
ATOM 671 C C . TRP A 1 89 ? -1.668 -0.668 15.299 1.00 95.69 89 TRP A C 1
ATOM 673 O O . TRP A 1 89 ? -2.745 -0.139 15.557 1.00 95.69 89 TRP A O 1
ATOM 683 N N . ARG A 1 90 ? -1.400 -1.934 15.638 1.00 93.75 90 ARG A N 1
ATOM 684 C CA . ARG A 1 90 ? -2.381 -2.775 16.328 1.00 93.75 90 ARG A CA 1
ATOM 685 C C . ARG A 1 90 ? -2.783 -2.181 17.682 1.00 93.75 90 ARG A C 1
ATOM 687 O O . ARG A 1 90 ? -3.976 -2.111 17.958 1.00 93.75 90 ARG A O 1
ATOM 694 N N . SER A 1 91 ? -1.813 -1.699 18.458 1.00 92.50 91 SER A N 1
ATOM 695 C CA . SER A 1 91 ? -2.046 -1.019 19.738 1.00 92.50 91 SER A CA 1
ATOM 696 C C . SER A 1 91 ? -2.755 0.333 19.592 1.00 92.50 91 SER A C 1
ATOM 698 O O . SER A 1 91 ? -3.594 0.662 20.424 1.00 92.50 91 SER A O 1
ATOM 700 N N . LEU A 1 92 ? -2.469 1.104 18.539 1.00 92.69 92 LEU A N 1
ATOM 701 C CA . LEU A 1 92 ? -3.170 2.355 18.227 1.00 92.69 92 LEU A CA 1
ATOM 702 C C . LEU A 1 92 ? -4.655 2.098 17.926 1.00 92.69 92 LEU A C 1
ATOM 704 O O . LEU A 1 92 ? -5.526 2.817 18.419 1.00 92.69 92 LEU A O 1
ATOM 708 N N . LEU A 1 93 ? -4.952 1.036 17.169 1.00 92.75 93 LEU A N 1
ATOM 709 C CA . LEU A 1 93 ? -6.322 0.601 16.889 1.00 92.75 93 LEU A CA 1
ATOM 710 C C . LEU A 1 93 ? -7.047 0.117 18.156 1.00 92.75 93 LEU A C 1
ATOM 712 O O . LEU A 1 93 ? -8.219 0.429 18.345 1.00 92.75 93 LEU A O 1
ATOM 716 N N . ASP A 1 94 ? -6.372 -0.596 19.061 1.00 90.25 94 ASP A N 1
ATOM 717 C CA . ASP A 1 94 ? -6.997 -1.004 20.328 1.00 90.25 94 ASP A CA 1
ATOM 718 C C . ASP A 1 94 ? -7.375 0.196 21.202 1.00 90.25 94 ASP A C 1
ATOM 720 O O . ASP A 1 94 ? -8.465 0.245 21.776 1.00 90.25 94 ASP A O 1
ATOM 724 N N . VAL A 1 95 ? -6.475 1.177 21.297 1.00 88.50 95 VAL A N 1
ATOM 725 C CA . VAL A 1 95 ? -6.681 2.387 22.097 1.00 88.50 95 VAL A CA 1
ATOM 726 C C . VAL A 1 95 ? -7.807 3.248 21.517 1.00 88.50 95 VAL A C 1
ATOM 728 O O . VAL A 1 95 ? -8.686 3.663 22.267 1.00 88.50 95 VAL A O 1
ATOM 731 N N . SER A 1 96 ? -7.833 3.465 20.199 1.00 86.25 96 SER A N 1
ATOM 732 C CA . SER A 1 96 ? -8.907 4.214 19.514 1.00 86.25 96 SER A CA 1
ATOM 733 C C . SER A 1 96 ? -10.260 3.484 19.504 1.00 86.25 96 SER A C 1
ATOM 735 O O . SER A 1 96 ? -11.315 4.102 19.345 1.00 86.25 96 SER A O 1
ATOM 737 N N . GLY A 1 97 ? -10.246 2.164 19.705 1.00 81.75 97 GLY A N 1
ATOM 738 C CA . GLY A 1 97 ? -11.440 1.327 19.830 1.00 81.75 97 GLY A CA 1
ATOM 739 C C . GLY A 1 97 ? -12.026 1.257 21.233 1.00 81.75 97 GLY A C 1
ATOM 740 O O . GLY A 1 97 ? -13.118 0.722 21.401 1.00 81.75 97 GLY A O 1
ATOM 741 N N . GLY A 1 98 ? -11.311 1.764 22.239 1.00 78.19 98 GLY A N 1
ATOM 742 C CA . GLY A 1 98 ? -11.712 1.654 23.638 1.00 78.19 98 GLY A CA 1
ATOM 743 C C . GLY A 1 98 ? -11.431 0.285 24.278 1.00 78.19 98 GLY A C 1
ATOM 744 O O . GLY A 1 98 ? -11.846 0.051 25.410 1.00 78.19 98 GLY A O 1
ATOM 745 N N . LEU A 1 99 ? -10.698 -0.618 23.611 1.00 72.50 99 LEU A N 1
ATOM 746 C CA . LEU A 1 99 ? -10.451 -1.986 24.101 1.00 72.50 99 LEU A CA 1
ATOM 747 C C . LEU A 1 99 ? -9.552 -2.033 25.353 1.00 72.50 99 LEU A C 1
ATOM 749 O O . LEU A 1 99 ? -9.580 -3.006 26.107 1.00 72.50 99 LEU A O 1
ATOM 753 N N . HIS A 1 100 ? -8.755 -0.986 25.598 1.00 70.19 100 HIS A N 1
ATOM 754 C CA . HIS A 1 100 ? -7.748 -0.942 26.670 1.00 70.19 100 HIS A CA 1
ATOM 755 C C . HIS A 1 100 ? -7.761 0.364 27.491 1.00 70.19 100 HIS A C 1
ATOM 757 O O . HIS A 1 100 ? -6.713 0.879 27.900 1.00 70.19 100 HIS A O 1
ATOM 763 N N . THR A 1 101 ? -8.952 0.903 27.761 1.00 59.53 101 THR A N 1
ATOM 764 C CA . THR A 1 101 ? -9.162 2.175 28.485 1.00 59.53 101 THR A CA 1
ATOM 765 C C . THR A 1 101 ? -8.794 2.139 29.975 1.00 59.53 101 THR A C 1
ATOM 767 O O . THR A 1 101 ? -8.602 3.195 30.568 1.00 59.53 101 THR A O 1
ATOM 770 N N . GLY A 1 102 ? -8.620 0.960 30.585 1.00 53.59 102 GLY A N 1
ATOM 771 C CA . GLY A 1 102 ? -8.448 0.823 32.043 1.00 53.59 102 GLY A CA 1
ATOM 772 C C . GLY A 1 102 ? -7.050 0.463 32.560 1.00 53.59 102 GLY A C 1
ATOM 773 O O . GLY A 1 102 ? -6.859 0.353 33.767 1.00 53.59 102 GLY A O 1
ATOM 774 N N . VAL A 1 103 ? -6.056 0.239 31.696 1.00 52.38 103 VAL A N 1
ATOM 775 C CA . VAL A 1 103 ? -4.817 -0.433 3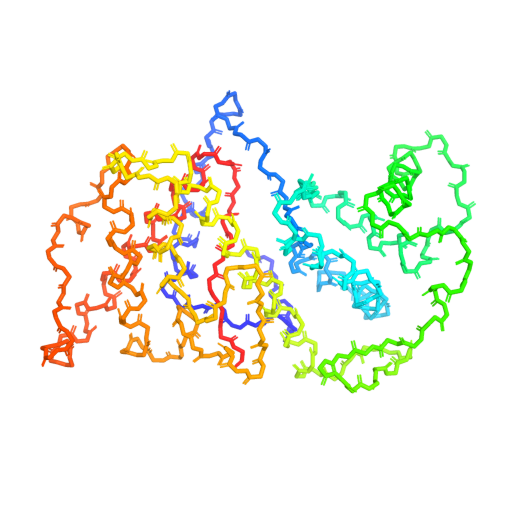2.122 1.00 52.38 103 VAL A CA 1
ATOM 776 C C . VAL A 1 103 ? -3.661 0.560 32.297 1.00 52.38 103 VAL A C 1
ATOM 778 O O . VAL A 1 103 ? -2.891 0.812 31.368 1.00 52.38 103 VAL A O 1
ATOM 781 N N . LYS A 1 104 ? -3.497 1.093 33.517 1.00 54.41 104 LYS A N 1
ATOM 782 C CA . LYS A 1 104 ? -2.184 1.542 34.014 1.00 54.41 104 LYS A CA 1
ATOM 783 C C . LYS A 1 104 ? -1.409 0.293 34.419 1.00 54.41 104 LYS A C 1
ATOM 785 O O . LYS A 1 104 ? -1.517 -0.178 35.544 1.00 54.41 104 LYS A O 1
ATOM 790 N N . SER A 1 105 ? -0.688 -0.294 33.473 1.00 55.75 105 SER A N 1
ATOM 791 C CA . SER A 1 105 ? 0.137 -1.470 33.735 1.00 55.75 105 SER A CA 1
ATOM 792 C C . SER A 1 105 ? 1.597 -1.146 33.478 1.00 55.75 105 SER A C 1
ATOM 794 O O . SER A 1 105 ? 1.932 -0.569 32.448 1.00 55.75 105 SER A O 1
ATOM 796 N N . THR A 1 106 ? 2.455 -1.591 34.392 1.00 66.00 106 THR A N 1
ATOM 797 C CA . THR A 1 106 ? 3.916 -1.651 34.242 1.00 66.00 106 THR A CA 1
ATOM 798 C C . THR A 1 106 ? 4.365 -2.661 33.175 1.00 66.00 106 THR A C 1
ATOM 800 O O . THR A 1 106 ? 5.559 -2.829 32.938 1.00 66.00 106 THR A O 1
ATOM 803 N N . THR A 1 107 ? 3.434 -3.364 32.520 1.00 80.38 107 THR A N 1
ATOM 804 C CA . THR A 1 107 ? 3.749 -4.295 31.434 1.00 80.38 107 THR A CA 1
ATOM 805 C C . THR A 1 107 ? 4.137 -3.554 30.158 1.00 80.38 107 THR A C 1
ATOM 807 O O . THR A 1 107 ? 3.596 -2.500 29.830 1.00 80.38 107 THR A O 1
ATOM 810 N N . ARG A 1 108 ? 4.993 -4.189 29.347 1.00 79.50 108 ARG A N 1
ATOM 811 C CA . ARG A 1 108 ? 5.400 -3.685 28.021 1.00 79.50 108 ARG A CA 1
ATOM 812 C C . ARG A 1 108 ? 4.220 -3.342 27.101 1.00 79.50 108 ARG A C 1
ATOM 814 O O . ARG A 1 108 ? 4.350 -2.473 26.246 1.00 79.50 108 ARG A O 1
ATOM 821 N N . SER A 1 109 ? 3.089 -4.040 27.235 1.00 79.69 109 SER A N 1
ATOM 822 C CA . SER A 1 109 ? 1.881 -3.740 26.456 1.00 79.69 109 SER A CA 1
ATOM 823 C C . SER A 1 109 ? 1.161 -2.495 26.973 1.00 79.69 109 SER A C 1
ATOM 825 O O . SER A 1 109 ? 0.677 -1.707 26.169 1.00 79.69 109 SER A O 1
ATOM 827 N N . GLY A 1 110 ? 1.113 -2.304 28.296 1.00 81.06 110 GLY A N 1
ATOM 828 C CA . GLY A 1 110 ? 0.563 -1.102 28.922 1.00 81.06 110 GLY A CA 1
ATOM 829 C C . GLY A 1 110 ? 1.338 0.153 28.528 1.00 81.06 110 GLY A C 1
ATOM 830 O O . GLY A 1 110 ? 0.721 1.137 28.125 1.00 81.06 110 GLY A O 1
ATOM 831 N N . THR A 1 111 ? 2.674 0.083 28.541 1.00 85.25 111 THR A N 1
ATOM 832 C CA . THR A 1 111 ? 3.546 1.169 28.062 1.00 85.25 111 THR A CA 1
ATOM 833 C C . THR A 1 111 ? 3.252 1.521 26.606 1.00 85.25 111 THR A C 1
ATOM 835 O O . THR A 1 111 ? 2.981 2.681 26.318 1.00 85.25 111 THR A O 1
ATOM 838 N N . ARG A 1 112 ? 3.177 0.527 25.706 1.00 89.44 112 ARG A N 1
ATOM 839 C CA . ARG A 1 112 ? 2.857 0.775 24.289 1.00 89.44 112 ARG A CA 1
ATOM 840 C C . ARG A 1 112 ? 1.478 1.407 24.102 1.00 89.44 112 ARG A C 1
ATOM 842 O O . ARG A 1 112 ? 1.319 2.282 23.263 1.00 89.44 112 ARG A O 1
ATOM 849 N N . HIS A 1 113 ? 0.465 0.990 24.863 1.00 86.88 113 HIS A N 1
ATOM 850 C CA . HIS A 1 113 ? -0.845 1.649 24.813 1.00 86.88 113 HIS A CA 1
ATOM 851 C C . HIS A 1 113 ? -0.784 3.094 25.320 1.00 86.88 113 HIS A C 1
ATOM 853 O O . HIS A 1 113 ? -1.492 3.938 24.784 1.00 86.88 113 HIS A O 1
ATOM 859 N N . GLY A 1 114 ? 0.060 3.387 26.315 1.00 85.38 114 GLY A N 1
ATOM 860 C CA . GLY A 1 114 ? 0.387 4.755 26.726 1.00 85.38 114 GLY A CA 1
ATOM 861 C C . GLY A 1 114 ? 0.965 5.572 25.574 1.00 85.38 114 GLY A C 1
ATOM 862 O O . GLY A 1 114 ? 0.350 6.549 25.168 1.00 85.38 114 GLY A O 1
ATOM 863 N N . GLU A 1 115 ? 2.054 5.092 24.975 1.00 90.06 115 GLU A N 1
ATOM 864 C CA . GLU A 1 115 ? 2.711 5.739 23.830 1.00 90.06 115 GLU A CA 1
ATOM 865 C C . GLU A 1 115 ? 1.738 5.974 22.665 1.00 90.06 115 GLU A C 1
ATOM 867 O O . GLU A 1 115 ? 1.745 7.030 22.041 1.00 90.06 115 GLU A O 1
ATOM 872 N N . MET A 1 116 ? 0.863 5.009 22.363 1.00 91.94 116 MET A N 1
ATOM 873 C CA . MET A 1 116 ? -0.107 5.153 21.274 1.00 91.94 116 MET A CA 1
ATOM 874 C C . MET A 1 116 ? -1.237 6.141 21.601 1.00 91.94 116 MET A C 1
ATOM 876 O O . MET A 1 116 ? -1.751 6.772 20.682 1.00 91.94 116 MET A O 1
ATOM 880 N N . ARG A 1 117 ? -1.603 6.336 22.879 1.00 88.00 117 ARG A N 1
ATOM 881 C CA . ARG A 1 117 ? -2.485 7.455 23.271 1.00 88.00 117 ARG A CA 1
ATOM 882 C C . ARG A 1 117 ? -1.803 8.790 23.005 1.00 88.00 117 ARG A C 1
ATOM 884 O O . ARG A 1 117 ? -2.432 9.674 22.437 1.00 88.00 117 ARG A O 1
ATOM 891 N N . ASP A 1 118 ? -0.525 8.901 23.349 1.00 88.56 118 ASP A N 1
ATOM 892 C CA . ASP A 1 118 ? 0.234 10.129 23.119 1.00 88.56 118 ASP A CA 1
ATOM 893 C C . ASP A 1 118 ? 0.369 10.418 21.616 1.00 88.56 118 ASP A C 1
ATOM 895 O O . ASP A 1 118 ? 0.255 11.569 21.202 1.00 88.56 118 ASP A O 1
ATOM 899 N N . VAL A 1 119 ? 0.523 9.386 20.776 1.00 90.56 119 VAL A N 1
ATOM 900 C CA . VAL A 1 119 ? 0.492 9.532 19.309 1.00 90.56 119 VAL A CA 1
ATOM 901 C C . VAL A 1 119 ? -0.871 10.037 18.816 1.00 90.56 119 VAL A C 1
ATOM 903 O O . VAL A 1 119 ? -0.894 10.941 17.981 1.00 90.56 119 VAL A O 1
ATOM 906 N N . LEU A 1 120 ? -1.993 9.503 19.317 1.00 87.81 120 LEU A N 1
ATOM 907 C CA . LEU A 1 120 ? -3.338 9.996 18.966 1.00 87.81 120 LEU A CA 1
ATOM 908 C C . LEU A 1 120 ? -3.500 11.483 19.287 1.00 87.81 120 LEU A C 1
ATOM 910 O O . LEU A 1 120 ? -3.932 12.257 18.433 1.00 87.81 120 LEU A O 1
ATOM 914 N N . GLU A 1 121 ? -3.080 11.879 20.482 1.00 88.12 121 GLU A N 1
ATOM 915 C CA . GLU A 1 121 ? -3.200 13.249 20.971 1.00 88.12 121 GLU A CA 1
ATOM 916 C C . GLU A 1 121 ? -2.296 14.208 20.182 1.00 88.12 121 GLU A C 1
ATOM 918 O O . GLU A 1 121 ? -2.772 15.158 19.564 1.00 88.12 121 GLU A O 1
ATOM 923 N N . HIS A 1 122 ? -0.994 13.924 20.108 1.00 87.69 122 HIS A N 1
ATOM 924 C CA . HIS A 1 122 ? -0.009 14.876 19.585 1.00 87.69 122 HIS A CA 1
ATOM 925 C C . HIS A 1 122 ? 0.159 14.825 18.065 1.00 87.69 122 HIS A C 1
ATOM 927 O O . HIS A 1 122 ? 0.501 15.833 17.449 1.00 87.69 122 HIS A O 1
ATOM 933 N N . SER A 1 123 ? -0.031 13.658 17.438 1.00 85.75 123 SER A N 1
ATOM 934 C CA . SER A 1 123 ? 0.195 13.510 15.990 1.00 85.75 123 SER A CA 1
ATOM 935 C C . SER A 1 123 ? -1.077 13.671 15.166 1.00 85.75 123 SER A C 1
ATOM 937 O O . SER A 1 123 ? -0.992 14.074 14.002 1.00 85.75 123 SER A O 1
ATOM 939 N N . PHE A 1 124 ? -2.232 13.361 15.759 1.00 84.81 124 PHE A N 1
ATOM 940 C CA . PHE A 1 124 ? -3.529 13.388 15.084 1.00 84.81 124 PHE A CA 1
ATOM 941 C C . PHE A 1 124 ? -4.514 14.396 15.690 1.00 84.81 124 PHE A C 1
ATOM 943 O O . PHE A 1 124 ? -5.593 14.567 15.133 1.00 84.81 124 PHE A O 1
ATOM 950 N N . GLY A 1 125 ? -4.157 15.089 16.782 1.00 82.75 125 GLY A N 1
ATOM 951 C CA . GLY A 1 125 ? -5.029 16.081 17.421 1.00 82.75 125 GLY A CA 1
ATOM 952 C C . GLY A 1 125 ? -6.284 15.467 18.047 1.00 82.75 125 GLY A C 1
ATOM 953 O O . GLY A 1 125 ? -7.277 16.164 18.244 1.00 82.75 125 GLY A O 1
ATOM 954 N N . MET A 1 126 ? -6.262 14.159 18.314 1.00 78.00 126 MET A N 1
ATOM 955 C CA . MET A 1 126 ? -7.393 13.417 18.864 1.00 78.00 126 MET A CA 1
ATOM 956 C C . MET A 1 126 ? -7.289 13.455 20.388 1.00 78.00 126 MET A C 1
ATOM 958 O O . MET A 1 126 ? -6.591 12.643 20.996 1.00 78.00 126 MET A O 1
ATOM 962 N N . ASP A 1 127 ? -7.937 14.450 20.991 1.00 68.81 127 ASP A N 1
ATOM 963 C CA . ASP A 1 127 ? -7.906 14.674 22.435 1.00 68.81 127 ASP A CA 1
ATOM 964 C C . ASP A 1 127 ? -8.590 13.527 23.212 1.00 68.81 127 ASP A C 1
ATOM 966 O O . ASP A 1 127 ? -9.475 12.836 22.703 1.00 68.81 127 ASP A O 1
ATOM 970 N N . LYS A 1 128 ? -8.217 13.343 24.484 1.00 57.97 128 LYS A N 1
ATOM 971 C CA . LYS A 1 128 ? -8.780 12.333 25.403 1.00 57.97 128 LYS A CA 1
ATOM 972 C C . LYS A 1 128 ? -10.260 12.551 25.727 1.00 57.97 128 LYS A C 1
ATOM 974 O O . LYS A 1 128 ? -10.848 11.721 26.423 1.00 57.97 128 LYS A O 1
ATOM 979 N N . ALA A 1 129 ? -10.858 13.650 25.268 1.00 51.34 129 ALA A N 1
ATOM 980 C CA . ALA A 1 129 ? -12.276 13.899 25.432 1.00 51.34 129 ALA A CA 1
ATOM 981 C C . ALA A 1 129 ? -13.060 12.742 24.797 1.00 51.34 129 ALA A C 1
ATOM 983 O O . ALA A 1 129 ? -13.038 12.530 23.586 1.00 51.34 129 ALA A O 1
ATOM 984 N N . SER A 1 130 ? -13.780 12.008 25.642 1.00 54.97 130 SER A N 1
ATOM 985 C CA . SER A 1 130 ? -14.638 10.853 25.347 1.00 54.97 130 SER A CA 1
ATOM 986 C C . SER A 1 130 ? -15.587 11.036 24.149 1.00 54.97 130 SER A C 1
ATOM 988 O O . SER A 1 130 ? -16.085 10.053 23.612 1.00 54.97 130 SER A O 1
ATOM 990 N N . SER A 1 131 ? -15.768 12.274 23.683 1.00 58.94 131 SER A N 1
ATOM 991 C CA . SER A 1 131 ? -16.572 12.678 22.530 1.00 58.94 131 SER A CA 1
ATOM 992 C C . SER A 1 131 ? -16.234 11.945 21.221 1.00 58.94 131 SER A C 1
ATOM 994 O O . SER A 1 131 ? -17.148 11.591 20.482 1.00 58.94 131 SER A O 1
ATOM 996 N N . PHE A 1 132 ? -14.958 11.651 20.916 1.00 70.38 132 PHE A N 1
ATOM 997 C CA . PHE A 1 132 ? -14.632 11.007 19.627 1.00 70.38 132 PHE A CA 1
ATOM 998 C C . PHE A 1 132 ? -14.907 9.494 19.609 1.00 70.38 132 PHE A C 1
ATOM 1000 O O . PHE A 1 132 ? -15.118 8.917 18.541 1.00 70.38 132 PHE A O 1
ATOM 1007 N N . MET A 1 133 ? -14.902 8.829 20.771 1.00 68.88 133 MET A N 1
ATOM 1008 C CA . MET A 1 133 ? -15.205 7.394 20.839 1.00 68.88 133 MET A CA 1
ATOM 1009 C C . MET A 1 133 ? -16.688 7.129 20.567 1.00 68.88 133 MET A C 1
ATOM 1011 O O . MET A 1 133 ? -17.018 6.123 19.942 1.00 68.88 133 MET A O 1
ATOM 1015 N N . ASP A 1 134 ? -17.566 8.051 20.951 1.00 72.25 134 ASP A N 1
ATOM 1016 C CA . ASP A 1 134 ? -19.009 7.937 20.717 1.00 72.25 134 ASP A CA 1
ATOM 1017 C C . ASP A 1 134 ? -19.457 8.604 19.407 1.00 72.25 134 ASP A C 1
ATOM 1019 O O . ASP A 1 134 ? -20.634 8.546 19.046 1.00 72.25 134 ASP A O 1
ATOM 1023 N N . ALA A 1 135 ? -18.524 9.211 18.665 1.00 77.31 135 ALA A N 1
ATOM 1024 C CA . ALA A 1 135 ? -18.827 9.872 17.408 1.00 77.31 135 ALA A CA 1
ATOM 1025 C C . ALA A 1 135 ? -19.357 8.871 16.360 1.00 77.31 135 ALA A C 1
ATOM 1027 O O . ALA A 1 135 ? -18.821 7.761 16.230 1.00 77.31 135 ALA A O 1
ATOM 1028 N N . PRO A 1 136 ? -20.392 9.255 15.589 1.00 82.25 136 PRO A N 1
ATOM 1029 C CA . PRO A 1 136 ? -20.892 8.443 14.492 1.00 82.25 136 PRO A CA 1
ATOM 1030 C C . PRO A 1 136 ? -19.799 8.237 13.440 1.00 82.25 136 PRO A C 1
ATOM 1032 O O . PRO A 1 136 ? -19.028 9.145 13.128 1.00 82.25 136 PRO A O 1
ATOM 1035 N N . ILE A 1 137 ? -19.735 7.020 12.906 1.00 88.12 137 ILE A N 1
ATOM 1036 C CA . ILE A 1 137 ? -18.704 6.596 11.962 1.00 88.12 137 ILE A CA 1
ATOM 1037 C C . ILE A 1 137 ? -19.310 6.565 10.563 1.00 88.12 137 ILE A C 1
ATOM 1039 O O . ILE A 1 137 ? -20.412 6.049 10.376 1.00 88.12 137 ILE A O 1
ATOM 1043 N N . TYR A 1 138 ? -18.569 7.081 9.585 1.00 87.81 138 TYR A N 1
ATOM 1044 C CA . TYR A 1 138 ? -19.002 7.131 8.195 1.00 87.81 138 TYR A CA 1
ATOM 1045 C C . TYR A 1 138 ? -17.996 6.450 7.270 1.00 87.81 138 TYR A C 1
ATOM 1047 O O . TYR A 1 138 ? -16.787 6.475 7.511 1.00 87.81 138 TYR A O 1
ATOM 1055 N N . TRP A 1 139 ? -18.501 5.880 6.182 1.00 89.25 139 TRP A N 1
ATOM 1056 C CA . TRP A 1 139 ? -17.711 5.389 5.060 1.00 89.25 139 TRP A CA 1
ATOM 1057 C C . TRP A 1 139 ? -18.349 5.860 3.757 1.00 89.25 139 TRP A C 1
ATOM 1059 O O . TRP A 1 139 ? -19.541 5.671 3.557 1.00 89.25 139 TRP A O 1
ATOM 1069 N N . ALA A 1 140 ? -17.571 6.512 2.890 1.00 84.25 140 ALA A N 1
ATOM 1070 C CA . ALA A 1 140 ? -18.066 7.085 1.631 1.00 84.25 140 ALA A CA 1
ATOM 1071 C C . ALA A 1 140 ? -19.316 7.992 1.784 1.00 84.25 140 ALA A C 1
ATOM 1073 O O . ALA A 1 140 ? -20.130 8.100 0.874 1.00 84.25 140 ALA A O 1
ATOM 1074 N N . GLY A 1 141 ? -19.464 8.661 2.935 1.00 82.62 141 GLY A N 1
ATOM 1075 C CA . GLY A 1 141 ? -20.626 9.503 3.252 1.00 82.62 141 GLY A CA 1
ATOM 1076 C C . GLY A 1 141 ? -21.825 8.751 3.842 1.00 82.62 141 GLY A C 1
ATOM 1077 O O . GLY A 1 141 ? -22.767 9.391 4.299 1.00 82.62 141 GLY A O 1
ATOM 1078 N N . GLU A 1 142 ? -21.778 7.420 3.902 1.00 84.44 142 GLU A N 1
ATOM 1079 C CA . GLU A 1 142 ? -22.819 6.586 4.501 1.00 84.44 142 GLU A CA 1
ATOM 1080 C C . GLU A 1 142 ? -22.515 6.282 5.969 1.00 84.44 142 GLU A C 1
ATOM 1082 O O . GLU A 1 142 ? -21.366 6.054 6.354 1.00 84.44 142 GLU A O 1
ATOM 1087 N N . PHE A 1 143 ? -23.552 6.285 6.806 1.00 85.81 143 PHE A N 1
ATOM 1088 C CA . PHE A 1 143 ? -23.431 5.952 8.222 1.00 85.81 143 PHE A CA 1
ATOM 1089 C C . PHE A 1 143 ? -23.201 4.448 8.403 1.00 85.81 143 PHE A C 1
ATOM 1091 O O . PHE A 1 143 ? -23.994 3.631 7.940 1.00 85.81 143 PHE A O 1
ATOM 1098 N N . ILE A 1 144 ? -22.146 4.086 9.133 1.00 84.94 144 ILE A N 1
ATOM 1099 C CA . ILE A 1 144 ? -21.851 2.700 9.494 1.00 84.94 144 ILE A CA 1
ATOM 1100 C C . ILE A 1 144 ? -22.356 2.443 10.909 1.00 84.94 144 ILE A C 1
ATOM 1102 O O . ILE A 1 144 ? -21.983 3.136 11.859 1.00 84.94 144 ILE A O 1
ATOM 1106 N N . THR A 1 145 ? -23.196 1.418 11.063 1.00 76.94 145 THR A N 1
ATOM 1107 C CA . THR A 1 145 ? -23.737 1.040 12.369 1.00 76.94 145 THR A CA 1
ATOM 1108 C C . THR A 1 145 ? -22.609 0.730 13.347 1.00 76.94 145 THR A C 1
ATOM 1110 O O . THR A 1 145 ? -21.673 -0.009 13.048 1.00 76.94 145 THR A O 1
ATOM 1113 N N . SER A 1 146 ? -22.712 1.254 14.568 1.00 67.25 146 SER A N 1
ATOM 1114 C CA . SER A 1 146 ? -21.722 1.012 15.626 1.00 67.25 146 SER A CA 1
ATOM 1115 C C . SER A 1 146 ? -21.750 -0.428 16.164 1.00 67.25 146 SER A C 1
ATOM 1117 O O . SER A 1 146 ? -20.847 -0.837 16.904 1.00 67.25 146 SER A O 1
ATOM 1119 N N . VAL A 1 147 ? -22.763 -1.210 15.788 1.00 74.69 147 VAL A N 1
ATOM 1120 C CA . VAL A 1 147 ? -22.985 -2.593 16.214 1.00 74.69 147 VAL A CA 1
ATOM 1121 C C . VAL A 1 147 ? -22.585 -3.549 15.092 1.00 74.69 147 VAL A C 1
ATOM 1123 O O . VAL A 1 147 ? -23.049 -3.403 13.968 1.00 74.69 147 VAL A O 1
ATOM 1126 N N . GLY A 1 148 ? -21.760 -4.547 15.422 1.00 83.50 148 GLY A N 1
ATOM 1127 C CA . GLY A 1 148 ? -21.374 -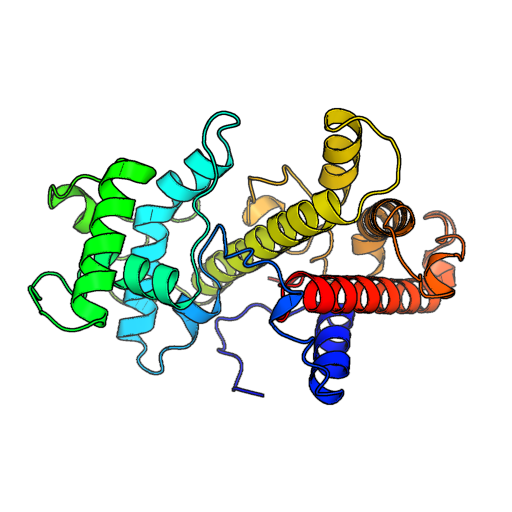5.615 14.496 1.00 83.50 148 GLY A CA 1
ATOM 1128 C C . GLY A 1 148 ? -20.278 -5.248 13.493 1.00 83.50 148 GLY A C 1
ATOM 1129 O O . GLY A 1 148 ? -19.688 -4.165 13.539 1.00 83.50 148 GLY A O 1
ATOM 1130 N N . LEU A 1 149 ? -19.959 -6.220 12.638 1.00 88.19 149 LEU A N 1
ATOM 1131 C CA . LEU A 1 149 ? -19.062 -6.064 11.496 1.00 88.19 149 LEU A CA 1
ATOM 1132 C C . LEU A 1 149 ? -19.761 -5.223 10.408 1.00 88.19 149 LEU A C 1
ATOM 1134 O O . LEU A 1 149 ? -20.970 -5.382 10.232 1.00 88.19 149 LEU A O 1
ATOM 1138 N N . PRO A 1 150 ? -19.039 -4.368 9.658 1.00 89.88 150 PRO A N 1
ATOM 1139 C CA . PRO A 1 150 ? -19.587 -3.782 8.438 1.00 89.88 150 PRO A CA 1
ATOM 1140 C C . PRO A 1 150 ? -20.055 -4.860 7.450 1.00 89.88 150 PRO A C 1
ATOM 1142 O O . PRO A 1 150 ? -19.573 -5.996 7.500 1.00 89.88 150 PRO A O 1
ATOM 1145 N N . ASP A 1 151 ? -20.937 -4.480 6.520 1.00 91.19 151 ASP A N 1
ATOM 1146 C CA . ASP A 1 151 ? -21.281 -5.332 5.377 1.00 91.19 151 ASP A CA 1
ATOM 1147 C C . ASP A 1 151 ? -20.007 -5.824 4.669 1.00 91.19 151 ASP A C 1
ATOM 1149 O O . ASP A 1 151 ? -19.007 -5.104 4.608 1.00 91.19 151 ASP A O 1
ATOM 1153 N N . ALA A 1 152 ? -20.028 -7.054 4.153 1.00 91.25 152 ALA A N 1
ATOM 1154 C CA . ALA A 1 152 ? -18.846 -7.689 3.579 1.00 91.25 152 ALA A CA 1
ATOM 1155 C C . ALA A 1 152 ? -18.218 -6.862 2.445 1.00 91.25 152 ALA A C 1
ATOM 1157 O O . ALA A 1 152 ? -16.991 -6.803 2.353 1.00 91.25 152 ALA A O 1
ATOM 1158 N N . GLU A 1 153 ? -19.025 -6.194 1.619 1.00 91.06 153 GLU A N 1
ATOM 1159 C CA . GLU A 1 153 ? -18.528 -5.372 0.514 1.00 91.06 153 GLU A CA 1
ATOM 1160 C C . GLU A 1 153 ? -17.905 -4.067 1.027 1.00 91.06 153 GLU A C 1
ATOM 1162 O O . GLU A 1 153 ? -16.820 -3.681 0.589 1.00 91.06 153 GLU A O 1
ATOM 1167 N N . ILE A 1 154 ? -18.503 -3.448 2.050 1.00 92.25 154 ILE A N 1
ATOM 1168 C CA . ILE A 1 154 ? -17.930 -2.279 2.737 1.00 92.25 154 ILE A CA 1
ATOM 1169 C C . ILE A 1 154 ? -16.619 -2.654 3.441 1.00 92.25 154 ILE A C 1
ATOM 1171 O O . ILE A 1 154 ? -15.622 -1.939 3.341 1.00 92.25 154 ILE A O 1
ATOM 1175 N N . ALA A 1 155 ? -16.589 -3.789 4.138 1.00 93.88 155 ALA A N 1
ATOM 1176 C CA . ALA A 1 155 ? -15.399 -4.277 4.821 1.00 93.88 155 ALA A CA 1
ATOM 1177 C C . ALA A 1 155 ? -14.254 -4.518 3.826 1.00 93.88 155 ALA A C 1
ATOM 1179 O O . ALA A 1 155 ? -13.141 -4.044 4.060 1.00 93.88 155 ALA A O 1
ATOM 1180 N N . LYS A 1 156 ? -14.521 -5.183 2.693 1.00 94.62 156 LYS A N 1
ATOM 1181 C CA . LYS A 1 156 ? -13.528 -5.363 1.623 1.00 94.62 156 LYS A CA 1
ATOM 1182 C C . LYS A 1 156 ? -13.074 -4.032 1.034 1.00 94.62 156 LYS A C 1
ATOM 1184 O O . LYS A 1 156 ? -11.878 -3.867 0.832 1.00 94.62 156 LYS A O 1
ATOM 1189 N N . ALA A 1 157 ? -13.981 -3.078 0.816 1.00 94.44 157 ALA A N 1
ATOM 1190 C CA . ALA A 1 157 ? -13.658 -1.743 0.311 1.00 94.44 157 ALA A CA 1
ATOM 1191 C C . ALA A 1 157 ? -12.689 -0.992 1.242 1.00 94.44 157 ALA A C 1
ATOM 1193 O O . ALA A 1 157 ? -11.687 -0.439 0.787 1.00 94.44 157 ALA A O 1
ATOM 1194 N N . ILE A 1 158 ? -12.935 -1.039 2.555 1.00 94.88 158 ILE A N 1
ATOM 1195 C CA . ILE A 1 158 ? -12.044 -0.456 3.570 1.00 94.88 158 ILE A CA 1
ATOM 1196 C C . ILE A 1 158 ? -10.677 -1.149 3.561 1.00 94.88 158 ILE A C 1
ATOM 1198 O O . ILE A 1 158 ? -9.634 -0.497 3.619 1.00 94.88 158 ILE A O 1
ATOM 1202 N N . VAL A 1 159 ? -10.661 -2.482 3.501 1.00 96.25 159 VAL A N 1
ATOM 1203 C CA . VAL A 1 159 ? -9.410 -3.252 3.483 1.00 96.25 159 VAL A CA 1
ATOM 1204 C C . VAL A 1 159 ? -8.633 -3.007 2.186 1.00 96.25 159 VAL A C 1
ATOM 1206 O O . VAL A 1 159 ? -7.408 -2.906 2.225 1.00 96.25 159 VAL A O 1
ATOM 1209 N N . TRP A 1 160 ? -9.325 -2.859 1.057 1.00 95.94 160 TRP A N 1
ATOM 1210 C CA . TRP A 1 160 ? -8.736 -2.513 -0.231 1.00 95.94 160 TRP A CA 1
ATOM 1211 C C . TRP A 1 160 ? -8.077 -1.136 -0.205 1.00 95.94 160 TRP A C 1
ATOM 1213 O O . TRP A 1 160 ? -6.923 -1.032 -0.612 1.00 95.94 160 TRP A O 1
ATOM 1223 N N . GLU A 1 161 ? -8.727 -0.116 0.366 1.00 95.50 161 GLU A N 1
ATOM 1224 C CA . GLU A 1 161 ? -8.107 1.203 0.554 1.00 95.50 161 GLU A CA 1
ATOM 1225 C C . GLU A 1 161 ? -6.789 1.097 1.337 1.00 95.50 161 GLU A C 1
ATOM 1227 O O . GLU A 1 161 ? -5.782 1.691 0.952 1.00 95.50 161 GLU A O 1
ATOM 1232 N N . LEU A 1 162 ? -6.765 0.305 2.415 1.00 96.25 162 LEU A N 1
ATOM 1233 C CA . LEU A 1 162 ? -5.546 0.076 3.193 1.00 96.25 162 LEU A CA 1
ATOM 1234 C C . LEU A 1 162 ? -4.466 -0.664 2.398 1.00 96.25 162 LEU A C 1
ATOM 1236 O O . LEU A 1 162 ? -3.284 -0.356 2.561 1.00 96.25 162 LEU A O 1
ATOM 1240 N N . CYS A 1 163 ? -4.834 -1.647 1.571 1.00 96.25 163 CYS A N 1
ATOM 1241 C CA . CYS A 1 163 ? -3.892 -2.311 0.670 1.00 96.25 163 CYS A CA 1
ATOM 1242 C C . CYS A 1 163 ? -3.279 -1.308 -0.313 1.00 96.25 163 CYS A C 1
ATOM 1244 O O . CYS A 1 163 ? -2.057 -1.261 -0.448 1.00 96.25 163 CYS A O 1
ATOM 1246 N N . GLU A 1 164 ? -4.123 -0.499 -0.952 1.00 95.81 164 GLU A N 1
ATOM 1247 C CA . GLU A 1 164 ? -3.733 0.463 -1.980 1.00 95.81 164 GLU A CA 1
ATOM 1248 C C . GLU A 1 164 ? -2.838 1.567 -1.402 1.00 95.81 164 GLU A C 1
ATOM 1250 O O . GLU A 1 164 ? -1.745 1.807 -1.912 1.00 95.81 164 GLU A O 1
ATOM 1255 N N . LEU A 1 165 ? -3.233 2.178 -0.280 1.00 95.00 165 LEU A N 1
ATOM 1256 C CA . LEU A 1 165 ? -2.438 3.209 0.393 1.00 95.00 165 LEU A CA 1
ATOM 1257 C C . LEU A 1 165 ? -1.082 2.680 0.867 1.00 95.00 165 LEU A C 1
ATOM 1259 O O . LEU A 1 165 ? -0.066 3.350 0.686 1.00 95.00 165 LEU A O 1
ATOM 1263 N N . ASN A 1 166 ? -1.040 1.480 1.463 1.00 95.56 166 ASN A N 1
ATOM 1264 C CA . ASN A 1 166 ? 0.238 0.884 1.852 1.00 95.56 166 ASN A CA 1
ATOM 1265 C C . ASN A 1 166 ? 1.118 0.621 0.626 1.00 95.56 166 ASN A C 1
ATOM 1267 O O . ASN A 1 166 ? 2.302 0.934 0.674 1.00 95.56 166 ASN A O 1
ATOM 1271 N N . PHE A 1 167 ? 0.561 0.082 -0.463 1.00 96.31 167 PHE A N 1
ATOM 1272 C CA . PHE A 1 167 ? 1.313 -0.177 -1.690 1.00 96.31 167 PHE A CA 1
ATOM 1273 C C . PHE A 1 167 ? 1.897 1.106 -2.296 1.00 96.31 167 PHE A C 1
ATOM 1275 O O . PHE A 1 167 ? 3.104 1.155 -2.533 1.00 96.31 167 PHE A O 1
ATOM 1282 N N . ARG A 1 168 ? 1.083 2.157 -2.487 1.00 95.31 168 ARG A N 1
ATOM 1283 C CA . ARG A 1 168 ? 1.540 3.436 -3.064 1.00 95.31 168 ARG A CA 1
ATOM 1284 C C . ARG A 1 168 ? 2.675 4.039 -2.243 1.00 95.31 168 ARG A C 1
ATOM 1286 O O . ARG A 1 168 ? 3.741 4.317 -2.783 1.00 95.31 168 ARG A O 1
ATOM 1293 N N . HIS A 1 169 ? 2.499 4.146 -0.927 1.00 94.19 169 HIS A N 1
ATOM 1294 C CA . HIS A 1 169 ? 3.518 4.735 -0.060 1.00 94.19 169 HIS A CA 1
ATOM 1295 C C . HIS A 1 169 ? 4.777 3.876 0.085 1.00 94.19 169 HIS A C 1
ATOM 1297 O O . HIS A 1 169 ? 5.873 4.413 0.227 1.00 94.19 169 HIS A O 1
ATOM 1303 N N . GLU A 1 170 ? 4.656 2.549 0.052 1.00 95.81 170 GLU A N 1
ATOM 1304 C CA . GLU A 1 170 ? 5.817 1.658 0.042 1.00 95.81 170 GLU A CA 1
ATOM 1305 C C . GLU A 1 170 ? 6.597 1.751 -1.269 1.00 95.81 170 GLU A C 1
ATOM 1307 O O . GLU A 1 170 ? 7.827 1.727 -1.243 1.00 95.81 170 GLU A O 1
ATOM 1312 N N . LEU A 1 171 ? 5.903 1.892 -2.401 1.00 96.75 171 LEU A N 1
ATOM 1313 C CA . LEU A 1 171 ? 6.532 2.122 -3.696 1.00 96.75 171 LEU A CA 1
ATOM 1314 C C . LEU A 1 171 ? 7.230 3.487 -3.747 1.00 96.75 171 LEU A C 1
ATOM 1316 O O . LEU A 1 171 ? 8.390 3.534 -4.136 1.00 96.75 171 LEU A O 1
ATOM 1320 N N . GLU A 1 172 ? 6.585 4.564 -3.293 1.00 94.94 172 GLU A N 1
ATOM 1321 C CA . GLU A 1 172 ? 7.202 5.898 -3.190 1.00 94.94 172 GLU A CA 1
ATOM 1322 C C . GLU A 1 172 ? 8.435 5.898 -2.273 1.00 94.94 172 GLU A C 1
ATOM 1324 O O . GLU A 1 172 ? 9.466 6.481 -2.606 1.00 94.94 172 GLU A O 1
ATOM 1329 N N . ALA A 1 173 ? 8.348 5.235 -1.115 1.00 94.31 173 ALA A N 1
ATOM 1330 C CA . ALA A 1 173 ? 9.452 5.173 -0.164 1.00 94.31 173 ALA A CA 1
ATOM 1331 C C . ALA A 1 173 ? 10.642 4.374 -0.714 1.00 94.31 173 ALA A C 1
ATOM 1333 O O . ALA A 1 173 ? 11.787 4.792 -0.540 1.00 94.31 173 ALA A O 1
ATOM 1334 N N . LEU A 1 174 ? 10.373 3.252 -1.390 1.00 96.56 174 LEU A N 1
ATOM 1335 C CA . LEU A 1 174 ? 11.405 2.457 -2.047 1.00 96.56 174 LEU A CA 1
ATOM 1336 C C . LEU A 1 174 ? 12.037 3.224 -3.215 1.00 96.56 174 LEU A C 1
ATOM 1338 O O . LEU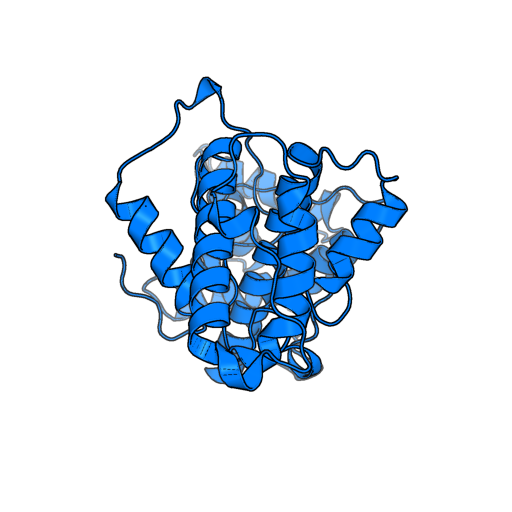 A 1 174 ? 13.259 3.225 -3.356 1.00 96.56 174 LEU A O 1
ATOM 1342 N N . ASP A 1 175 ? 11.215 3.906 -4.015 1.00 97.06 175 ASP A N 1
ATOM 1343 C CA . ASP A 1 175 ? 11.668 4.728 -5.133 1.00 97.06 175 ASP A CA 1
ATOM 1344 C C . ASP A 1 175 ? 12.629 5.825 -4.677 1.00 97.06 175 ASP A C 1
ATOM 1346 O O . ASP A 1 175 ? 13.713 5.956 -5.233 1.00 97.06 175 ASP A O 1
ATOM 1350 N N . GLY A 1 176 ? 12.294 6.542 -3.601 1.00 95.06 176 GLY A N 1
ATOM 1351 C CA . GLY A 1 176 ? 13.153 7.594 -3.056 1.00 95.06 176 GLY A CA 1
ATOM 1352 C C . GLY A 1 176 ? 14.524 7.110 -2.566 1.00 95.06 176 GLY A C 1
ATOM 1353 O O . GLY A 1 176 ? 15.430 7.925 -2.411 1.00 95.06 176 GLY A O 1
ATOM 1354 N N . ILE A 1 177 ? 14.692 5.806 -2.322 1.00 95.25 177 ILE A N 1
ATOM 1355 C CA . ILE A 1 177 ? 15.979 5.198 -1.952 1.00 95.25 177 ILE A CA 1
ATOM 1356 C C . ILE A 1 177 ? 16.734 4.731 -3.194 1.00 95.25 177 ILE A C 1
ATOM 1358 O O . ILE A 1 177 ? 17.949 4.897 -3.279 1.00 95.25 177 ILE A O 1
ATOM 1362 N N . LEU A 1 178 ? 16.027 4.088 -4.123 1.00 96.00 178 LEU A N 1
ATOM 1363 C CA . LEU A 1 178 ? 16.652 3.406 -5.248 1.00 96.00 178 LEU A CA 1
ATOM 1364 C C . LEU A 1 178 ? 16.791 4.282 -6.488 1.00 96.00 178 LEU A C 1
ATOM 1366 O O . LEU A 1 178 ? 17.536 3.892 -7.383 1.00 96.00 178 LEU A O 1
ATOM 1370 N N . ASP A 1 179 ? 16.111 5.422 -6.590 1.00 96.56 179 ASP A N 1
ATOM 1371 C CA . ASP A 1 179 ? 16.148 6.230 -7.804 1.00 96.56 179 ASP A CA 1
ATOM 1372 C C . ASP A 1 179 ? 17.572 6.698 -8.156 1.00 96.56 179 ASP A C 1
ATOM 1374 O O . ASP A 1 179 ? 18.304 7.290 -7.363 1.00 96.56 179 ASP A O 1
ATOM 1378 N N . GLY A 1 180 ? 17.973 6.411 -9.393 1.00 95.06 180 GLY A N 1
ATOM 1379 C CA . GLY A 1 180 ? 19.208 6.870 -10.022 1.00 95.06 180 GLY A CA 1
ATOM 1380 C C . GLY A 1 180 ? 18.950 7.705 -11.277 1.00 95.06 180 GLY A C 1
ATOM 1381 O O . GLY A 1 180 ? 19.842 7.820 -12.113 1.00 95.06 180 GLY A O 1
ATOM 1382 N N . SER A 1 181 ? 17.737 8.242 -11.454 1.00 95.12 181 SER A N 1
ATOM 1383 C CA . SER A 1 181 ? 17.335 8.960 -12.671 1.00 95.12 181 SER A CA 1
ATOM 1384 C C . SER A 1 181 ? 18.007 10.324 -12.852 1.00 95.12 181 SER A C 1
ATOM 1386 O O . SER A 1 181 ? 18.113 10.803 -13.980 1.00 95.12 181 SER A O 1
ATOM 1388 N N . GLY A 1 182 ? 18.421 10.968 -11.755 1.00 94.69 182 GLY A N 1
ATOM 1389 C CA . GLY A 1 182 ? 18.879 12.361 -11.758 1.00 94.69 182 GLY A CA 1
ATOM 1390 C C . GLY A 1 182 ? 17.758 13.391 -11.962 1.00 94.69 182 GLY A C 1
ATOM 1391 O O . GLY A 1 182 ? 18.052 14.573 -12.130 1.00 94.69 182 GLY A O 1
ATOM 1392 N N . MET A 1 183 ? 16.488 12.968 -11.959 1.00 96.00 183 MET A N 1
ATOM 1393 C CA . MET A 1 183 ? 15.333 13.866 -12.031 1.00 96.00 183 MET A CA 1
ATOM 1394 C C . MET A 1 183 ? 15.214 14.720 -10.765 1.00 96.00 183 MET A C 1
ATOM 1396 O O . MET A 1 183 ? 15.676 14.346 -9.685 1.00 96.00 183 MET A O 1
ATOM 1400 N N . THR A 1 184 ? 14.543 15.868 -10.881 1.00 95.69 184 THR A N 1
ATOM 1401 C CA . THR A 1 184 ? 14.143 16.627 -9.693 1.00 95.69 184 THR A CA 1
ATOM 1402 C C . THR A 1 184 ? 13.099 15.840 -8.897 1.00 95.69 184 THR A C 1
ATOM 1404 O O . THR A 1 184 ? 12.359 15.030 -9.459 1.00 95.69 184 THR A O 1
ATOM 1407 N N . TRP A 1 185 ? 12.992 16.101 -7.589 1.00 91.38 185 TRP A N 1
ATOM 1408 C CA . TRP A 1 185 ? 11.965 15.466 -6.753 1.00 91.38 185 TRP A CA 1
ATOM 1409 C C . TRP A 1 185 ? 10.552 15.677 -7.318 1.00 91.38 185 TRP A C 1
ATOM 1411 O O . TRP A 1 185 ? 9.754 14.744 -7.347 1.00 91.38 185 TRP A O 1
ATOM 1421 N N . THR A 1 186 ? 10.262 16.879 -7.826 1.00 92.75 186 THR A N 1
ATOM 1422 C CA . THR A 1 186 ? 8.961 17.222 -8.415 1.00 92.75 186 THR A CA 1
ATOM 1423 C C . THR A 1 186 ? 8.668 16.395 -9.664 1.00 92.75 186 THR A C 1
ATOM 1425 O O . THR A 1 186 ? 7.592 15.808 -9.760 1.00 92.75 186 THR A O 1
ATOM 1428 N N . ASP A 1 187 ? 9.624 16.299 -10.593 1.00 95.50 187 ASP A N 1
ATOM 1429 C CA . ASP A 1 187 ? 9.450 15.520 -11.826 1.00 95.50 187 ASP A CA 1
ATOM 1430 C C . ASP A 1 187 ? 9.326 14.027 -11.518 1.00 95.50 187 ASP A C 1
ATOM 1432 O O . ASP A 1 187 ? 8.483 13.331 -12.091 1.00 95.50 187 ASP A O 1
ATOM 1436 N N . ARG A 1 188 ? 10.121 13.535 -10.557 1.00 95.62 188 ARG A N 1
ATOM 1437 C CA . ARG A 1 188 ? 10.067 12.137 -10.132 1.00 95.62 188 ARG A CA 1
ATOM 1438 C C . ARG A 1 188 ? 8.727 11.798 -9.490 1.00 95.62 188 ARG A C 1
ATOM 1440 O O . ARG A 1 188 ? 8.121 10.783 -9.830 1.00 95.62 188 ARG A O 1
ATOM 1447 N N . HIS A 1 189 ? 8.229 12.669 -8.617 1.00 92.44 189 HIS A N 1
ATOM 1448 C CA . HIS A 1 189 ? 6.926 12.501 -7.985 1.00 92.44 189 HIS A CA 1
ATOM 1449 C C . HIS A 1 189 ? 5.775 12.599 -9.003 1.00 92.44 189 HIS A C 1
ATOM 1451 O O . HIS A 1 189 ? 4.803 11.848 -8.913 1.00 92.44 189 HIS A O 1
ATOM 1457 N N . ALA A 1 190 ? 5.883 13.467 -10.013 1.00 93.69 190 ALA A N 1
ATOM 1458 C CA . ALA A 1 190 ? 4.911 13.553 -11.104 1.00 93.69 190 ALA A CA 1
ATOM 1459 C C . ALA A 1 190 ? 4.895 12.292 -11.988 1.00 93.69 190 ALA A C 1
ATOM 1461 O O . ALA A 1 190 ? 3.828 11.879 -12.445 1.00 93.69 190 ALA A O 1
ATOM 1462 N N . LEU A 1 191 ? 6.051 11.656 -12.211 1.00 95.94 191 LEU A N 1
ATOM 1463 C CA . LEU A 1 191 ? 6.134 10.366 -12.897 1.00 95.94 191 LEU A CA 1
ATOM 1464 C C . LEU A 1 191 ? 5.504 9.245 -12.058 1.00 95.94 191 LEU A C 1
ATOM 1466 O O . LEU A 1 191 ? 4.687 8.489 -12.574 1.00 95.94 191 LEU A O 1
ATOM 1470 N N . LEU A 1 192 ? 5.840 9.161 -10.766 1.00 94.50 192 LEU A N 1
ATOM 1471 C CA . LEU A 1 192 ? 5.279 8.160 -9.849 1.00 94.50 192 LEU A CA 1
ATOM 1472 C C . LEU A 1 192 ? 3.755 8.239 -9.752 1.00 94.50 192 LEU A C 1
ATOM 1474 O O . LEU A 1 192 ? 3.094 7.206 -9.789 1.00 94.50 192 LEU A O 1
ATOM 1478 N N . ASN A 1 193 ? 3.186 9.446 -9.699 1.00 92.56 193 ASN A N 1
ATOM 1479 C CA . ASN A 1 193 ? 1.734 9.628 -9.637 1.00 92.56 193 ASN A CA 1
ATOM 1480 C C . ASN A 1 193 ? 0.983 9.096 -10.871 1.00 92.56 193 ASN A C 1
ATOM 1482 O O . ASN A 1 193 ? -0.236 8.976 -10.822 1.00 92.56 193 ASN A O 1
ATOM 1486 N N . GLN A 1 194 ? 1.678 8.744 -11.958 1.00 94.88 194 GLN A N 1
ATOM 1487 C CA . GLN A 1 194 ? 1.073 8.092 -13.125 1.00 94.88 194 GLN A CA 1
ATOM 1488 C C . GLN A 1 194 ? 1.001 6.556 -12.989 1.00 94.88 194 GLN A C 1
ATOM 1490 O O . GLN A 1 194 ? 0.421 5.895 -13.847 1.00 94.88 194 GLN A O 1
ATOM 1495 N N . CYS A 1 195 ? 1.560 5.958 -11.926 1.00 94.38 195 CYS A N 1
ATOM 1496 C CA . CYS A 1 195 ? 1.466 4.516 -11.646 1.00 94.38 195 CYS A CA 1
ATOM 1497 C C . CYS A 1 195 ? 0.089 4.085 -11.110 1.00 94.38 195 CYS A C 1
ATOM 1499 O O . CYS A 1 195 ? -0.170 2.889 -10.966 1.00 94.38 195 CYS A O 1
ATOM 1501 N N . TRP A 1 196 ? -0.795 5.030 -10.800 1.00 92.94 196 TRP A N 1
ATOM 1502 C CA . TRP A 1 196 ? -2.123 4.774 -10.252 1.00 92.94 196 TRP A CA 1
ATOM 1503 C C . TRP A 1 196 ? -3.135 5.803 -10.757 1.00 92.94 196 TRP A C 1
ATOM 1505 O O . TRP A 1 196 ? -2.788 6.791 -11.399 1.00 92.94 196 TRP A O 1
ATOM 1515 N N . VAL A 1 197 ? -4.414 5.547 -10.489 1.00 89.62 197 VAL A N 1
ATOM 1516 C CA . VAL A 1 197 ? -5.482 6.523 -10.728 1.00 89.62 197 VAL A CA 1
ATOM 1517 C C . VAL A 1 197 ? -5.542 7.478 -9.535 1.00 89.62 197 VAL A C 1
ATOM 1519 O O . VAL A 1 197 ? -5.377 7.052 -8.397 1.00 89.62 197 VAL A O 1
ATOM 1522 N N . GLY A 1 198 ? -5.790 8.763 -9.786 1.00 85.81 198 GLY A N 1
ATOM 1523 C CA . GLY A 1 198 ? -5.922 9.759 -8.722 1.00 85.81 198 GLY A CA 1
ATOM 1524 C C . GLY A 1 198 ? -4.576 10.268 -8.199 1.00 85.81 198 GLY A C 1
ATOM 1525 O O . GLY A 1 198 ? -3.614 10.395 -8.952 1.00 85.81 198 GLY A O 1
ATOM 1526 N N . LEU A 1 199 ? -4.525 10.623 -6.913 1.00 78.44 199 LEU A N 1
ATOM 1527 C CA . LEU A 1 199 ? -3.331 11.177 -6.259 1.00 78.44 199 LEU A CA 1
ATOM 1528 C C . LEU A 1 199 ? -2.683 10.121 -5.353 1.00 78.44 199 LEU A C 1
ATOM 1530 O O . LEU A 1 199 ? -3.379 9.313 -4.744 1.00 78.44 199 LEU A O 1
ATOM 1534 N N . GLY A 1 200 ? -1.356 10.135 -5.192 1.00 72.25 200 GLY A N 1
ATOM 1535 C CA . GLY A 1 200 ? -0.649 9.128 -4.378 1.00 72.25 200 GLY A CA 1
ATOM 1536 C C . GLY A 1 200 ? -1.110 9.048 -2.917 1.00 72.25 200 GLY A C 1
ATOM 1537 O O . GLY A 1 200 ? -1.204 7.965 -2.348 1.00 72.25 200 GLY A O 1
ATOM 1538 N N . ASN A 1 201 ? -1.499 10.184 -2.335 1.00 74.25 201 ASN A N 1
ATOM 1539 C CA . ASN A 1 201 ? -1.910 10.328 -0.932 1.00 74.25 201 ASN A CA 1
ATOM 1540 C C . ASN A 1 201 ? -3.437 10.321 -0.709 1.00 74.25 201 ASN A C 1
ATOM 1542 O O . ASN A 1 201 ? -3.924 10.620 0.390 1.00 74.25 201 ASN A O 1
ATOM 1546 N N . LYS A 1 202 ? -4.222 10.035 -1.751 1.00 79.75 202 LYS A N 1
ATOM 1547 C CA . LYS A 1 202 ? -5.680 9.959 -1.672 1.00 79.75 202 LYS A CA 1
ATOM 1548 C C . LYS A 1 202 ? -6.177 8.853 -2.586 1.00 79.75 202 LYS A C 1
ATOM 1550 O O . LYS A 1 202 ? -6.005 8.930 -3.792 1.00 79.75 202 LYS A O 1
ATOM 1555 N N . VAL A 1 203 ? -6.870 7.899 -1.981 1.00 82.81 203 VAL A N 1
ATOM 1556 C CA . VAL A 1 203 ? -7.597 6.854 -2.690 1.00 82.81 203 VAL A CA 1
ATOM 1557 C C . VAL A 1 203 ? -9.088 7.126 -2.537 1.00 82.81 203 VAL A C 1
ATOM 1559 O O . VAL A 1 203 ? -9.566 7.392 -1.431 1.00 82.81 203 VAL A O 1
ATOM 1562 N N . ASP A 1 204 ? -9.813 7.087 -3.645 1.00 84.94 204 ASP A N 1
ATOM 1563 C CA . ASP A 1 204 ? -11.269 7.039 -3.678 1.00 84.94 204 ASP A CA 1
ATOM 1564 C C . ASP A 1 204 ? -11.727 5.672 -4.191 1.00 84.94 204 ASP A C 1
ATOM 1566 O O . ASP A 1 204 ? -11.633 5.366 -5.377 1.00 84.94 204 ASP A O 1
ATOM 1570 N N . VAL A 1 205 ? -12.249 4.842 -3.286 1.00 84.56 205 VAL A N 1
ATOM 1571 C CA . VAL A 1 205 ? -12.679 3.481 -3.625 1.00 84.56 205 VAL A CA 1
ATOM 1572 C C . VAL A 1 205 ? -13.731 3.463 -4.734 1.00 84.56 205 VAL A C 1
ATOM 1574 O O . VAL A 1 205 ? -13.680 2.592 -5.596 1.00 84.56 205 VAL A O 1
ATOM 1577 N N . VAL A 1 206 ? -14.649 4.432 -4.771 1.00 79.94 206 VAL A N 1
ATOM 1578 C CA . VAL A 1 206 ? -15.741 4.442 -5.758 1.00 79.94 206 VAL A CA 1
ATOM 1579 C C . VAL A 1 206 ? -15.198 4.655 -7.168 1.00 79.94 206 VAL A C 1
ATOM 1581 O O . VAL A 1 206 ? -15.683 4.059 -8.131 1.00 79.94 206 VAL A O 1
ATOM 1584 N N . THR A 1 207 ? -14.183 5.507 -7.305 1.00 81.56 207 THR A N 1
ATOM 1585 C CA . THR A 1 207 ? -13.658 5.900 -8.613 1.00 81.56 207 THR A CA 1
ATOM 1586 C C . THR A 1 207 ? -12.390 5.154 -9.012 1.00 81.56 207 THR A C 1
ATOM 1588 O O . THR A 1 207 ? -12.099 5.106 -10.208 1.00 81.56 207 THR A O 1
ATOM 1591 N N . GLU A 1 208 ? -11.665 4.544 -8.075 1.00 87.25 208 GLU A N 1
ATOM 1592 C CA . GLU A 1 208 ? -10.346 3.939 -8.307 1.00 87.25 208 GLU A CA 1
ATOM 1593 C C . GLU A 1 208 ? -10.314 2.415 -8.140 1.00 87.25 208 GLU A C 1
ATOM 1595 O O . GLU A 1 208 ? -9.392 1.776 -8.656 1.00 87.25 208 GLU A O 1
ATOM 1600 N N . ALA A 1 209 ? -11.300 1.808 -7.469 1.00 87.12 209 ALA A N 1
ATOM 1601 C CA . ALA A 1 209 ? -11.344 0.357 -7.326 1.00 87.12 209 ALA A CA 1
ATOM 1602 C C . ALA A 1 209 ? -11.364 -0.341 -8.691 1.00 87.12 209 ALA A C 1
ATOM 1604 O O . ALA A 1 209 ? -12.033 0.098 -9.629 1.00 87.12 209 ALA A O 1
ATOM 1605 N N . ASN A 1 210 ? -10.618 -1.444 -8.796 1.00 91.56 210 ASN A N 1
ATOM 1606 C CA . ASN A 1 210 ? -10.452 -2.208 -10.036 1.00 91.56 210 ASN A CA 1
ATOM 1607 C C . ASN A 1 210 ? -9.938 -1.379 -11.230 1.00 91.56 210 ASN A C 1
ATOM 1609 O O . ASN A 1 210 ? -10.191 -1.728 -12.383 1.00 91.56 210 ASN A O 1
ATOM 1613 N N . LYS A 1 211 ? -9.175 -0.311 -10.968 1.00 93.25 211 LYS A N 1
ATOM 1614 C CA . LYS A 1 211 ? -8.409 0.443 -11.970 1.00 93.25 211 LYS A CA 1
ATOM 1615 C C . LYS A 1 211 ? -6.923 0.451 -11.609 1.00 93.25 211 LYS A C 1
ATOM 1617 O O . LYS A 1 211 ? -6.507 -0.143 -10.613 1.00 93.25 211 LYS A O 1
ATOM 1622 N N . GLY A 1 212 ? -6.101 1.115 -12.420 1.00 94.12 212 GLY A N 1
ATOM 1623 C CA . GLY A 1 212 ? -4.671 1.205 -12.140 1.00 94.12 212 GLY A CA 1
ATOM 1624 C C . GLY A 1 212 ? -3.999 -0.163 -12.214 1.00 94.12 212 GLY A C 1
ATOM 1625 O O . GLY A 1 212 ? -4.398 -1.033 -12.985 1.00 94.12 212 GLY A O 1
ATOM 1626 N N . LEU A 1 213 ? -3.030 -0.391 -11.329 1.00 95.19 213 LEU A N 1
ATOM 1627 C CA . LEU A 1 213 ? -2.399 -1.700 -11.144 1.00 95.19 213 LEU A CA 1
ATOM 1628 C C . LEU A 1 213 ? -3.323 -2.734 -10.474 1.00 95.19 213 LEU A C 1
ATOM 1630 O O . LEU A 1 213 ? -3.014 -3.921 -10.509 1.00 95.19 213 LEU A O 1
ATOM 1634 N N . GLY A 1 214 ? -4.454 -2.313 -9.900 1.00 94.44 214 GLY A N 1
ATOM 1635 C CA . GLY A 1 214 ? -5.483 -3.185 -9.328 1.00 94.44 214 GLY A CA 1
ATOM 1636 C C . GLY A 1 214 ? -6.555 -3.637 -10.327 1.00 94.44 214 GLY A C 1
ATOM 1637 O O . GLY A 1 214 ? -7.461 -4.379 -9.945 1.00 94.44 214 GLY A O 1
ATOM 1638 N N . ALA A 1 215 ? -6.489 -3.222 -11.599 1.00 95.31 215 ALA A N 1
ATOM 1639 C CA . ALA A 1 215 ? -7.510 -3.573 -12.587 1.00 95.31 215 ALA A CA 1
ATOM 1640 C C . ALA A 1 215 ? -7.585 -5.081 -12.848 1.00 95.31 215 ALA A C 1
ATOM 1642 O O . ALA A 1 215 ? -6.569 -5.774 -12.802 1.00 95.31 215 ALA A O 1
ATOM 1643 N N . THR A 1 216 ? -8.778 -5.612 -13.130 1.00 93.31 216 THR A N 1
ATOM 1644 C CA . THR A 1 216 ? -8.993 -7.059 -13.312 1.00 93.31 216 THR A CA 1
ATOM 1645 C C . THR A 1 216 ? -8.263 -7.597 -14.543 1.00 93.31 216 THR A C 1
ATOM 1647 O O . THR A 1 216 ? -7.582 -8.626 -14.469 1.00 93.31 216 THR A O 1
ATOM 1650 N N . PHE A 1 217 ? -8.343 -6.888 -15.670 1.00 92.25 217 PHE A N 1
ATOM 1651 C CA . PHE A 1 217 ? -7.711 -7.307 -16.916 1.00 92.25 217 PHE A CA 1
ATOM 1652 C C . PHE A 1 217 ? -6.330 -6.676 -17.076 1.00 92.25 217 PHE A C 1
ATOM 1654 O O . PHE A 1 217 ? -6.122 -5.501 -16.795 1.00 92.25 217 PHE A O 1
ATOM 1661 N N . VAL A 1 218 ? -5.370 -7.469 -17.558 1.00 92.81 218 VAL A N 1
ATOM 1662 C CA . VAL A 1 218 ? -3.977 -7.022 -17.732 1.00 92.81 218 VAL A CA 1
ATOM 1663 C C . VAL A 1 218 ? -3.848 -5.845 -18.698 1.00 92.81 218 VAL A C 1
ATOM 1665 O O . VAL A 1 218 ? -2.995 -4.986 -18.508 1.00 92.81 218 VAL A O 1
ATOM 1668 N N . MET A 1 219 ? -4.730 -5.770 -19.695 1.00 92.50 219 MET A N 1
ATOM 1669 C CA . MET A 1 219 ? -4.726 -4.677 -20.665 1.00 92.50 219 MET A CA 1
ATOM 1670 C C . MET A 1 219 ? -5.153 -3.348 -20.034 1.00 92.50 219 MET A C 1
ATOM 1672 O O . MET A 1 219 ? -4.596 -2.320 -20.391 1.00 92.50 219 MET A O 1
ATOM 1676 N N . ASP A 1 220 ? -6.034 -3.367 -19.032 1.00 93.44 220 ASP A N 1
ATOM 1677 C CA . ASP A 1 220 ? -6.414 -2.158 -18.288 1.00 93.44 220 ASP A CA 1
ATOM 1678 C C . ASP A 1 220 ? -5.291 -1.692 -17.346 1.00 93.44 220 ASP A C 1
ATOM 1680 O O . ASP A 1 220 ? -5.197 -0.515 -17.003 1.00 93.44 220 ASP A O 1
ATOM 1684 N N . ARG A 1 221 ? -4.404 -2.615 -16.944 1.00 94.62 221 ARG A N 1
ATOM 1685 C CA . ARG A 1 221 ? -3.198 -2.306 -16.159 1.00 94.62 221 ARG A CA 1
ATOM 1686 C C . ARG A 1 221 ? -2.054 -1.775 -17.023 1.00 94.62 221 ARG A C 1
ATOM 1688 O O . ARG A 1 221 ? -1.127 -1.179 -16.480 1.00 94.62 221 ARG A O 1
ATOM 1695 N N . LEU A 1 222 ? -2.094 -1.990 -18.342 1.00 93.56 222 LEU A N 1
ATOM 1696 C CA . LEU A 1 222 ? -0.984 -1.726 -19.262 1.00 93.56 222 LEU A CA 1
ATOM 1697 C C . LEU A 1 222 ? -0.399 -0.306 -19.145 1.00 93.56 222 LEU A C 1
ATOM 1699 O O . LEU A 1 222 ? 0.821 -0.221 -18.980 1.00 93.56 222 LEU A O 1
ATOM 1703 N N . PRO A 1 223 ? -1.195 0.784 -19.160 1.00 94.00 223 PRO A N 1
ATOM 1704 C CA . PRO A 1 223 ? -0.632 2.134 -19.084 1.00 94.00 223 PRO A CA 1
ATOM 1705 C C . PRO A 1 223 ? 0.166 2.338 -17.790 1.00 94.00 223 PRO A C 1
ATOM 1707 O O . PRO A 1 223 ? 1.281 2.853 -17.794 1.00 94.00 223 PRO A O 1
ATOM 1710 N N . PHE A 1 224 ? -0.355 1.829 -16.674 1.00 95.75 224 PHE A N 1
ATOM 1711 C CA . PHE A 1 224 ? 0.274 1.926 -15.357 1.00 95.75 224 PHE A CA 1
ATOM 1712 C C . PHE A 1 224 ? 1.528 1.050 -15.249 1.00 95.75 224 PHE A C 1
ATOM 1714 O O . PHE A 1 224 ? 2.521 1.461 -14.651 1.00 95.75 224 PHE A O 1
ATOM 1721 N N . LEU A 1 225 ? 1.522 -0.135 -15.869 1.00 95.62 225 LEU A N 1
ATOM 1722 C CA . LEU A 1 225 ? 2.691 -1.016 -15.943 1.00 95.62 225 LEU A CA 1
ATOM 1723 C C . LEU A 1 225 ? 3.828 -0.395 -16.763 1.00 95.62 225 LEU A C 1
ATOM 1725 O O . LEU A 1 225 ? 4.991 -0.546 -16.390 1.00 95.62 225 LEU A O 1
ATOM 1729 N N . GLN A 1 226 ? 3.516 0.334 -17.838 1.00 94.44 226 GLN A N 1
ATOM 1730 C CA . GLN A 1 226 ? 4.516 1.066 -18.619 1.00 94.44 226 GLN A CA 1
ATOM 1731 C C . GLN A 1 226 ? 5.176 2.178 -17.796 1.00 94.44 226 GLN A C 1
ATOM 1733 O O . GLN A 1 226 ? 6.394 2.354 -17.867 1.00 94.44 226 GLN A O 1
ATOM 1738 N N . ILE A 1 227 ? 4.403 2.921 -16.998 1.00 95.88 227 ILE A N 1
ATOM 1739 C CA . ILE A 1 227 ? 4.965 3.925 -16.083 1.00 95.88 227 ILE A CA 1
ATOM 1740 C C . ILE A 1 227 ? 5.816 3.251 -15.008 1.00 95.88 227 ILE A C 1
ATOM 1742 O O . ILE A 1 227 ? 6.965 3.644 -14.810 1.00 95.88 227 ILE A O 1
ATOM 1746 N N . LEU A 1 228 ? 5.302 2.198 -14.370 1.00 96.25 228 LEU A N 1
ATOM 1747 C CA . LEU A 1 228 ? 6.028 1.458 -13.341 1.00 96.25 228 LEU A CA 1
ATOM 1748 C C . LEU A 1 228 ? 7.364 0.913 -13.866 1.00 96.25 228 LEU A C 1
ATOM 1750 O O . LEU A 1 228 ? 8.384 0.981 -13.184 1.00 96.25 228 LEU A O 1
ATOM 1754 N N . HIS A 1 229 ? 7.382 0.429 -15.108 1.00 94.94 229 HIS A N 1
ATOM 1755 C CA . HIS A 1 229 ? 8.600 -0.004 -15.786 1.00 94.94 229 HIS A CA 1
ATOM 1756 C C . HIS A 1 229 ? 9.597 1.132 -15.999 1.00 94.94 229 HIS A C 1
ATOM 1758 O O . HIS A 1 229 ? 10.776 0.958 -15.691 1.00 94.94 229 HIS A O 1
ATOM 1764 N N . LYS A 1 230 ? 9.142 2.309 -16.449 1.00 94.56 230 LYS A N 1
ATOM 1765 C CA . LYS A 1 230 ? 9.998 3.503 -16.574 1.00 94.56 230 LYS A CA 1
ATOM 1766 C C . LYS A 1 230 ? 10.608 3.899 -15.227 1.00 94.56 230 LYS A C 1
ATOM 1768 O O . LYS A 1 230 ? 11.800 4.186 -15.172 1.00 94.56 230 LYS A O 1
ATOM 1773 N N . VAL A 1 231 ? 9.810 3.871 -14.159 1.00 95.81 231 VAL A N 1
ATOM 1774 C CA . VAL A 1 231 ? 10.238 4.160 -12.780 1.00 95.81 231 VAL A CA 1
ATOM 1775 C C . VAL A 1 231 ? 11.318 3.170 -12.336 1.00 95.81 231 VAL A C 1
ATOM 1777 O O . VAL A 1 231 ? 12.431 3.576 -12.007 1.00 95.81 231 VAL A O 1
ATOM 1780 N N . MET A 1 232 ? 11.038 1.867 -12.396 1.00 95.62 232 MET A N 1
ATOM 1781 C CA . MET A 1 232 ? 11.949 0.822 -11.908 1.00 95.62 232 MET A CA 1
ATOM 1782 C C . MET A 1 232 ? 13.214 0.669 -12.753 1.00 95.62 232 MET A C 1
ATOM 1784 O O . MET A 1 232 ? 14.249 0.223 -12.260 1.00 95.62 232 MET A O 1
ATOM 1788 N N . ARG A 1 233 ? 13.177 1.070 -14.027 1.00 93.88 233 ARG A N 1
ATOM 1789 C CA . ARG A 1 233 ? 14.358 1.063 -14.895 1.00 93.88 233 ARG A CA 1
ATOM 1790 C C . ARG A 1 233 ? 15.429 2.050 -14.437 1.00 93.88 233 ARG A C 1
ATOM 1792 O O . ARG A 1 233 ? 16.600 1.823 -14.730 1.00 93.88 233 ARG A O 1
ATOM 1799 N N . THR A 1 234 ? 15.075 3.115 -13.723 1.00 94.31 234 THR A N 1
ATOM 1800 C CA . THR A 1 234 ? 16.073 4.057 -13.189 1.00 94.31 234 THR A CA 1
ATOM 1801 C C . THR A 1 234 ? 16.594 3.652 -11.818 1.00 94.31 234 THR A C 1
ATOM 1803 O O . THR A 1 234 ? 17.523 4.287 -11.326 1.00 94.31 234 THR A O 1
ATOM 1806 N N . TRP A 1 235 ? 16.051 2.595 -11.207 1.00 95.88 235 TRP A N 1
ATOM 1807 C CA . TRP A 1 235 ? 16.516 2.129 -9.906 1.00 95.88 235 TRP A CA 1
ATOM 1808 C C . TRP A 1 235 ? 17.959 1.636 -9.968 1.00 95.88 235 TRP A C 1
ATOM 1810 O O . TRP A 1 235 ? 18.384 0.993 -10.933 1.00 95.88 235 TRP A O 1
ATOM 1820 N N . GLN A 1 236 ? 18.729 1.934 -8.933 1.00 92.44 236 GLN A N 1
ATOM 1821 C CA . GLN A 1 236 ? 20.093 1.460 -8.766 1.00 92.44 236 GLN A CA 1
ATOM 1822 C C . GLN A 1 236 ? 20.115 -0.046 -8.459 1.00 92.44 236 GLN A C 1
ATOM 1824 O O . GLN A 1 236 ? 19.143 -0.619 -7.971 1.00 92.44 236 GLN A O 1
ATOM 1829 N N . GLY A 1 237 ? 21.242 -0.697 -8.757 1.00 86.31 237 GLY A N 1
ATOM 1830 C CA . GLY A 1 237 ? 21.424 -2.140 -8.573 1.00 86.31 237 GLY A CA 1
ATOM 1831 C C . GLY A 1 237 ? 21.232 -2.977 -9.843 1.00 86.31 237 GLY A C 1
ATOM 1832 O O . GLY A 1 237 ? 21.010 -2.458 -10.945 1.00 86.31 237 GLY A O 1
ATOM 1833 N N . VAL A 1 238 ? 21.384 -4.296 -9.677 1.00 85.81 238 VAL A N 1
ATOM 1834 C CA . VAL A 1 238 ? 21.298 -5.286 -10.762 1.00 85.81 238 VAL A CA 1
ATOM 1835 C C . VAL A 1 238 ? 19.841 -5.462 -11.177 1.00 85.81 238 VAL A C 1
ATOM 1837 O O . VAL A 1 238 ? 18.988 -5.779 -10.352 1.00 85.81 238 VAL A O 1
ATOM 1840 N N . LYS A 1 239 ? 19.565 -5.269 -12.467 1.00 85.31 239 LYS A N 1
ATOM 1841 C CA . LYS A 1 239 ? 18.220 -5.382 -13.038 1.00 85.31 239 LYS A CA 1
ATOM 1842 C C . LYS A 1 239 ? 18.047 -6.747 -13.705 1.00 85.31 239 LYS A C 1
ATOM 1844 O O . LYS A 1 239 ? 18.973 -7.184 -14.392 1.00 85.31 239 LYS A O 1
ATOM 1849 N N . PRO A 1 240 ? 16.877 -7.392 -13.568 1.00 84.12 240 PRO A N 1
ATOM 1850 C CA . PRO A 1 240 ? 16.494 -8.499 -14.434 1.00 84.12 240 PRO A CA 1
ATOM 1851 C C . PRO A 1 240 ? 16.579 -8.078 -15.903 1.00 84.12 240 PRO A C 1
ATOM 1853 O O . PRO A 1 240 ? 16.223 -6.946 -16.245 1.00 84.12 240 PRO A O 1
ATOM 1856 N N . VAL A 1 241 ? 17.039 -8.984 -16.769 1.00 82.06 241 VAL A N 1
ATOM 1857 C CA . VAL A 1 241 ? 17.189 -8.723 -18.213 1.00 82.06 241 VAL A CA 1
ATOM 1858 C C . VAL A 1 241 ? 15.857 -8.275 -18.817 1.00 82.06 241 VAL A C 1
ATOM 1860 O O . VAL A 1 241 ? 15.812 -7.381 -19.652 1.00 82.06 241 VAL A O 1
ATOM 1863 N N . GLU A 1 242 ? 14.753 -8.801 -18.301 1.00 79.31 242 GLU A N 1
ATOM 1864 C CA . GLU A 1 242 ? 13.398 -8.515 -18.755 1.00 79.31 242 GLU A CA 1
ATOM 1865 C C . GLU A 1 242 ? 12.938 -7.078 -18.456 1.00 79.31 242 GLU A C 1
ATOM 1867 O O . GLU A 1 242 ? 11.974 -6.609 -19.057 1.00 79.31 242 GLU A O 1
ATOM 1872 N N . LEU A 1 243 ? 13.615 -6.348 -17.557 1.00 79.25 243 LEU A N 1
ATOM 1873 C CA . LEU A 1 243 ? 13.392 -4.905 -17.369 1.00 79.25 243 LEU A CA 1
ATOM 1874 C C . LEU A 1 243 ? 14.206 -4.042 -18.340 1.00 79.25 243 LEU A C 1
ATOM 1876 O O . LEU A 1 243 ? 13.912 -2.853 -18.514 1.00 79.25 243 LEU A O 1
ATOM 1880 N N . LEU A 1 244 ? 15.216 -4.620 -18.989 1.00 80.00 244 LEU A N 1
ATOM 1881 C CA . LEU A 1 244 ? 16.005 -3.949 -20.021 1.00 80.00 244 LEU A CA 1
ATOM 1882 C C . LEU A 1 244 ? 15.281 -3.959 -21.374 1.00 80.00 244 LEU A C 1
ATOM 1884 O O . LEU A 1 244 ? 15.457 -3.027 -22.158 1.00 80.00 244 LEU A O 1
ATOM 1888 N N . ASP A 1 245 ? 14.399 -4.933 -21.603 1.00 78.50 245 ASP A N 1
ATOM 1889 C CA . ASP A 1 245 ? 13.572 -5.021 -22.809 1.00 78.50 245 ASP A CA 1
ATOM 1890 C C . ASP A 1 245 ? 12.616 -3.827 -22.952 1.00 78.50 245 ASP A C 1
ATOM 1892 O O . ASP A 1 245 ? 12.125 -3.259 -21.970 1.00 78.50 245 ASP A O 1
ATOM 1896 N N . GLN A 1 246 ? 12.333 -3.417 -24.191 1.00 79.12 246 GLN A N 1
ATOM 1897 C CA . GLN A 1 246 ? 11.324 -2.388 -24.451 1.00 79.12 246 GLN A CA 1
ATOM 1898 C C . GLN A 1 246 ? 9.934 -2.894 -24.057 1.00 79.12 246 GLN A C 1
ATOM 1900 O O . GLN A 1 246 ? 9.550 -4.014 -24.389 1.00 79.12 246 GLN A O 1
ATOM 1905 N N . PHE A 1 247 ? 9.172 -2.054 -23.354 1.00 83.00 247 PHE A N 1
ATOM 1906 C CA . PHE A 1 247 ? 7.781 -2.363 -23.043 1.00 83.00 247 PHE A CA 1
ATOM 1907 C C . PHE A 1 247 ? 6.942 -2.209 -24.324 1.00 83.00 247 PHE A C 1
ATOM 1909 O O . PHE A 1 247 ? 7.091 -1.185 -24.995 1.00 83.00 247 PHE A O 1
ATOM 1916 N N . PRO A 1 248 ? 6.069 -3.169 -24.683 1.00 78.69 248 PRO A N 1
ATOM 1917 C CA . PRO A 1 248 ? 5.221 -3.054 -25.868 1.00 78.69 248 PRO A CA 1
ATOM 1918 C C . PRO A 1 248 ? 4.335 -1.799 -25.843 1.00 78.69 248 PRO A C 1
ATOM 1920 O O . PRO A 1 248 ? 3.748 -1.454 -24.812 1.00 78.69 248 PRO A O 1
ATOM 1923 N N . GLU A 1 249 ? 4.214 -1.145 -27.000 1.00 77.69 249 GLU A N 1
ATOM 1924 C CA . GLU A 1 249 ? 3.308 -0.010 -27.202 1.00 77.69 249 GLU A CA 1
ATOM 1925 C C . GLU A 1 249 ? 1.839 -0.450 -27.154 1.00 77.69 249 GLU A C 1
ATOM 1927 O O . GLU A 1 249 ? 1.492 -1.539 -27.623 1.00 77.69 249 GLU A O 1
ATOM 1932 N N . GLU A 1 250 ? 0.957 0.422 -26.655 1.00 73.50 250 GLU A N 1
ATOM 1933 C CA . GLU A 1 250 ? -0.480 0.140 -26.488 1.00 73.50 250 GLU A CA 1
ATOM 1934 C C . GLU A 1 250 ? -1.165 -0.312 -27.787 1.00 73.50 250 GLU A C 1
ATOM 1936 O O . GLU A 1 250 ? -1.960 -1.255 -27.783 1.00 73.50 250 GLU A O 1
ATOM 1941 N N . SER A 1 251 ? -0.781 0.301 -28.912 1.00 71.88 251 SER A N 1
ATOM 1942 C CA . SER A 1 251 ? -1.272 0.005 -30.265 1.00 71.88 251 SER A CA 1
ATOM 1943 C C . SER A 1 251 ? -1.032 -1.449 -30.697 1.00 71.88 251 SER A C 1
ATOM 1945 O O . SER A 1 251 ? -1.786 -1.988 -31.505 1.00 71.88 251 SER A O 1
ATOM 1947 N 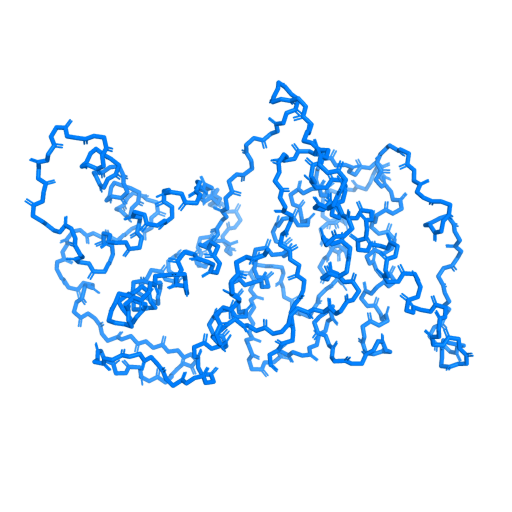N . SER A 1 252 ? -0.013 -2.107 -30.137 1.00 74.56 252 SER A N 1
ATOM 1948 C CA . SER A 1 252 ? 0.410 -3.467 -30.493 1.00 74.56 252 SER A CA 1
ATOM 1949 C C . SER A 1 252 ? 0.206 -4.489 -29.368 1.00 74.56 252 SER A C 1
ATOM 1951 O O . SER A 1 252 ? 0.307 -5.698 -29.598 1.00 74.56 252 SER A O 1
ATOM 1953 N N . ALA A 1 253 ? -0.102 -4.035 -28.149 1.00 72.12 253 ALA A N 1
ATOM 1954 C CA . ALA A 1 253 ? -0.094 -4.863 -26.946 1.00 72.12 253 ALA A CA 1
ATOM 1955 C C . ALA A 1 253 ? -1.209 -5.922 -26.911 1.00 72.12 253 ALA A C 1
ATOM 1957 O O . ALA A 1 253 ? -1.010 -7.000 -26.353 1.00 72.12 253 ALA A O 1
ATOM 1958 N N . HIS A 1 254 ? -2.352 -5.673 -27.561 1.00 69.88 254 HIS A N 1
ATOM 1959 C CA . HIS A 1 254 ? -3.458 -6.639 -27.652 1.00 69.88 254 HIS A CA 1
ATOM 1960 C C . HIS A 1 254 ? -3.044 -7.949 -28.342 1.00 69.88 254 HIS A C 1
ATOM 1962 O O . HIS A 1 254 ? -3.456 -9.028 -27.920 1.00 69.88 254 HIS A O 1
ATOM 1968 N N . ASN A 1 255 ? -2.152 -7.865 -29.334 1.00 75.88 255 ASN A N 1
ATOM 1969 C CA . ASN A 1 255 ? -1.589 -9.030 -30.025 1.00 75.88 255 ASN A CA 1
ATOM 1970 C C . ASN A 1 255 ? -0.515 -9.753 -29.188 1.00 75.88 255 ASN A C 1
ATOM 1972 O O . ASN A 1 255 ? -0.095 -10.855 -29.529 1.00 75.88 255 ASN A O 1
ATOM 1976 N N . HIS A 1 256 ? -0.088 -9.147 -28.076 1.00 78.75 256 HIS A N 1
ATOM 1977 C CA . HIS A 1 256 ? 1.026 -9.587 -27.240 1.00 78.75 256 HIS A CA 1
ATOM 1978 C C . HIS A 1 256 ? 0.629 -9.728 -25.764 1.00 78.75 256 HIS A C 1
ATOM 1980 O O . HIS A 1 256 ? 1.466 -9.570 -24.878 1.00 78.75 256 HIS A O 1
ATOM 1986 N N . ARG A 1 257 ? -0.632 -10.066 -25.465 1.00 86.81 257 ARG A N 1
ATOM 1987 C CA . ARG A 1 257 ? -1.126 -10.201 -24.083 1.00 86.81 257 ARG A CA 1
ATOM 1988 C C . ARG A 1 257 ? -0.209 -11.045 -23.184 1.00 86.81 257 ARG A C 1
ATOM 1990 O O . ARG A 1 257 ? 0.138 -10.614 -22.089 1.00 86.81 257 ARG A O 1
ATOM 1997 N N . GLY A 1 258 ? 0.230 -12.214 -23.658 1.00 86.69 258 GLY A N 1
ATOM 1998 C CA . GLY A 1 258 ? 1.133 -13.083 -22.891 1.00 86.69 258 GLY A CA 1
ATOM 1999 C C . GLY A 1 258 ? 2.504 -12.448 -22.613 1.00 86.69 258 GLY A C 1
ATOM 2000 O O . GLY A 1 258 ? 3.129 -12.733 -21.593 1.00 86.69 258 GLY A O 1
ATOM 2001 N N . HIS A 1 259 ? 2.962 -11.540 -23.479 1.00 85.81 259 HIS A N 1
ATOM 2002 C CA . HIS A 1 259 ? 4.172 -10.758 -23.240 1.00 85.81 259 HIS A CA 1
ATOM 2003 C C . HIS A 1 259 ? 3.964 -9.730 -22.120 1.00 85.81 259 HIS A C 1
ATOM 2005 O O . HIS A 1 259 ? 4.822 -9.631 -21.244 1.00 85.81 259 HIS A O 1
ATOM 2011 N N . VAL A 1 260 ? 2.820 -9.032 -22.104 1.00 90.44 260 VAL A N 1
ATOM 2012 C CA . VAL A 1 260 ? 2.468 -8.076 -21.037 1.00 90.44 260 VAL A CA 1
ATOM 2013 C C . VAL A 1 260 ? 2.362 -8.787 -19.686 1.00 90.44 260 VAL A C 1
ATOM 2015 O O . VAL A 1 260 ? 2.954 -8.330 -18.714 1.00 90.44 260 VAL A O 1
ATOM 2018 N N . GLU A 1 261 ? 1.695 -9.944 -19.627 1.00 92.56 261 GLU A N 1
ATOM 2019 C CA . GLU A 1 261 ? 1.581 -10.753 -18.399 1.00 92.56 261 GLU A CA 1
ATOM 2020 C C . GLU A 1 261 ? 2.959 -11.204 -17.876 1.00 92.56 261 GLU A C 1
ATOM 2022 O O . GLU A 1 261 ? 3.205 -11.209 -16.666 1.00 92.56 261 GLU A O 1
ATOM 2027 N N . ARG A 1 262 ? 3.894 -11.539 -18.779 1.00 90.88 262 ARG A N 1
ATOM 2028 C CA . ARG A 1 262 ? 5.279 -11.872 -18.414 1.00 90.88 262 ARG A CA 1
ATOM 2029 C C . ARG A 1 262 ? 6.026 -10.664 -17.849 1.00 90.88 262 ARG A C 1
ATOM 2031 O O . ARG A 1 262 ? 6.704 -10.806 -16.834 1.00 90.88 262 ARG A O 1
ATOM 2038 N N . ILE A 1 263 ? 5.912 -9.495 -18.483 1.00 91.06 263 ILE A N 1
ATOM 2039 C CA . ILE A 1 263 ? 6.565 -8.277 -17.985 1.00 91.06 263 ILE A CA 1
ATOM 2040 C C . ILE A 1 263 ? 5.982 -7.869 -16.629 1.00 91.06 263 ILE A C 1
ATOM 2042 O O . ILE A 1 263 ? 6.747 -7.558 -15.722 1.00 91.06 263 ILE A O 1
ATOM 2046 N N . GLU A 1 264 ? 4.659 -7.927 -16.454 1.00 95.12 264 GLU A N 1
ATOM 2047 C CA . GLU A 1 264 ? 4.009 -7.642 -15.170 1.00 95.12 264 GLU A CA 1
ATOM 2048 C C . GLU A 1 264 ? 4.574 -8.521 -14.049 1.00 95.12 264 GLU A C 1
ATOM 2050 O O . GLU A 1 264 ? 4.927 -8.018 -12.984 1.00 95.12 264 GLU A O 1
ATOM 2055 N N . PHE A 1 265 ? 4.708 -9.828 -14.291 1.00 95.50 265 PHE A N 1
ATOM 2056 C CA . PHE A 1 265 ? 5.310 -10.733 -13.315 1.00 95.50 265 PHE A CA 1
ATOM 2057 C C . PHE A 1 265 ? 6.754 -10.341 -12.972 1.00 95.50 265 PHE A C 1
ATOM 2059 O O . PHE A 1 265 ? 7.119 -10.347 -11.798 1.00 95.50 265 PHE A O 1
ATOM 2066 N N . ASN A 1 266 ? 7.563 -9.965 -13.964 1.00 93.94 266 ASN A N 1
ATOM 2067 C CA . ASN A 1 266 ? 8.953 -9.564 -13.739 1.00 93.94 266 ASN A CA 1
ATOM 2068 C C . ASN A 1 266 ? 9.072 -8.223 -13.002 1.00 93.94 266 ASN A C 1
ATOM 2070 O O . ASN A 1 266 ? 9.921 -8.094 -12.121 1.00 93.94 266 ASN A O 1
ATOM 2074 N N . LEU A 1 267 ? 8.194 -7.257 -13.292 1.00 95.31 267 LEU A N 1
ATOM 2075 C CA . LEU A 1 267 ? 8.081 -6.013 -12.525 1.00 95.31 267 LEU A CA 1
ATOM 2076 C C . LEU A 1 267 ? 7.716 -6.295 -11.069 1.00 95.31 267 LEU A C 1
ATOM 2078 O O . LEU A 1 267 ? 8.376 -5.798 -10.160 1.00 95.31 267 LEU A O 1
ATOM 2082 N N . ALA A 1 268 ? 6.704 -7.134 -10.844 1.00 96.94 268 ALA A N 1
ATOM 2083 C CA . ALA A 1 268 ? 6.275 -7.498 -9.502 1.00 96.94 268 ALA A CA 1
ATOM 2084 C C . ALA A 1 268 ? 7.380 -8.235 -8.726 1.00 96.94 268 ALA A C 1
ATOM 2086 O O . ALA A 1 268 ? 7.621 -7.931 -7.559 1.00 96.94 268 ALA A O 1
ATOM 2087 N N . MET A 1 269 ? 8.089 -9.167 -9.373 1.00 95.25 269 MET A N 1
ATOM 2088 C CA . MET A 1 269 ? 9.253 -9.847 -8.797 1.00 95.25 269 MET A CA 1
ATOM 2089 C C . MET A 1 269 ? 10.340 -8.853 -8.396 1.00 95.25 269 MET A C 1
ATOM 2091 O O . MET A 1 269 ? 10.783 -8.877 -7.248 1.00 95.25 269 MET A O 1
ATOM 2095 N N . PHE A 1 270 ? 10.732 -7.962 -9.309 1.00 95.25 270 PHE A N 1
ATOM 2096 C CA . PHE A 1 270 ? 11.777 -6.976 -9.054 1.00 95.25 270 PHE A CA 1
ATOM 2097 C C . PHE A 1 270 ? 11.401 -6.004 -7.936 1.00 95.25 270 PHE A C 1
ATOM 2099 O O . PHE A 1 270 ? 12.225 -5.728 -7.064 1.00 95.25 270 PHE A O 1
ATOM 2106 N N . TYR A 1 271 ? 10.151 -5.536 -7.914 1.00 96.81 271 TYR A N 1
ATOM 2107 C CA . TYR A 1 271 ? 9.620 -4.711 -6.835 1.00 96.81 271 TYR A CA 1
ATOM 2108 C C . TYR A 1 271 ? 9.705 -5.424 -5.488 1.00 96.81 271 TYR A C 1
ATOM 2110 O O . TYR A 1 271 ? 10.302 -4.903 -4.548 1.00 96.81 271 TYR A O 1
ATOM 2118 N N . CYS A 1 272 ? 9.118 -6.620 -5.387 1.00 95.94 272 CYS A N 1
ATOM 2119 C CA . CYS A 1 272 ? 9.032 -7.333 -4.121 1.00 95.94 272 CYS A CA 1
ATOM 2120 C C . CYS A 1 272 ? 10.417 -7.740 -3.600 1.00 95.94 272 CYS A C 1
ATOM 2122 O O . CYS A 1 272 ? 10.644 -7.695 -2.393 1.00 95.94 272 CYS A O 1
ATOM 2124 N N . GLU A 1 273 ? 11.338 -8.118 -4.489 1.00 93.88 273 GLU A N 1
ATOM 2125 C CA . GLU A 1 273 ? 12.715 -8.466 -4.132 1.00 93.88 273 GLU A CA 1
ATOM 2126 C C . GLU A 1 273 ? 13.500 -7.234 -3.676 1.00 93.88 273 GLU A C 1
ATOM 2128 O O . GLU A 1 273 ? 14.108 -7.259 -2.608 1.00 93.88 273 GLU A O 1
ATOM 2133 N N . SER A 1 274 ? 13.415 -6.125 -4.417 1.00 94.44 274 SER A N 1
ATOM 2134 C CA . SER A 1 274 ? 14.038 -4.853 -4.027 1.00 94.44 274 SER A CA 1
ATOM 2135 C C . SER A 1 274 ? 13.512 -4.367 -2.676 1.00 94.44 274 SER A C 1
ATOM 2137 O O . SER A 1 274 ? 14.292 -4.005 -1.797 1.00 94.44 274 SER A O 1
ATOM 2139 N N . PHE A 1 275 ? 12.195 -4.433 -2.467 1.00 95.00 275 PHE A N 1
ATOM 2140 C CA . PHE A 1 275 ? 11.575 -4.054 -1.202 1.00 95.00 275 PHE A CA 1
ATOM 2141 C C . PHE A 1 275 ? 12.041 -4.947 -0.048 1.00 95.00 275 PHE A C 1
ATOM 2143 O O . PHE A 1 275 ? 12.383 -4.445 1.022 1.00 95.00 275 PHE A O 1
ATOM 2150 N N . LEU A 1 276 ? 12.087 -6.267 -0.257 1.00 92.88 276 LEU A N 1
ATOM 2151 C CA . LEU A 1 276 ? 12.571 -7.212 0.747 1.00 92.88 276 LEU A CA 1
ATOM 2152 C C . LEU A 1 276 ? 14.033 -6.934 1.110 1.00 92.88 276 LEU A C 1
ATOM 2154 O O . LEU A 1 276 ? 14.369 -6.962 2.290 1.00 92.88 276 LEU A O 1
ATOM 2158 N N . ASN A 1 277 ? 14.875 -6.624 0.126 1.00 91.69 277 ASN A N 1
ATOM 2159 C CA . ASN A 1 277 ? 16.286 -6.311 0.341 1.00 91.69 277 ASN A CA 1
ATOM 2160 C C . ASN A 1 277 ? 16.486 -5.013 1.137 1.00 91.69 277 ASN A C 1
ATOM 2162 O O . ASN A 1 277 ? 17.360 -4.967 1.997 1.00 91.69 277 ASN A O 1
ATOM 2166 N N . VAL A 1 278 ? 15.665 -3.985 0.892 1.00 93.00 278 VAL A N 1
ATOM 2167 C CA . VAL A 1 278 ? 15.768 -2.678 1.569 1.00 93.00 278 VAL A CA 1
ATOM 2168 C C . VAL A 1 278 ? 15.118 -2.682 2.958 1.00 93.00 278 VAL A C 1
ATOM 2170 O O . VAL A 1 278 ? 15.689 -2.155 3.912 1.00 93.00 278 VAL A O 1
ATOM 2173 N N . TYR A 1 279 ? 13.928 -3.274 3.093 1.00 92.25 279 TYR A N 1
ATOM 2174 C CA . TYR A 1 279 ? 13.090 -3.180 4.299 1.00 92.25 279 TYR A CA 1
ATOM 2175 C C . TYR A 1 279 ? 12.961 -4.491 5.087 1.00 92.25 279 TYR A C 1
ATOM 2177 O O . TYR A 1 279 ? 12.305 -4.521 6.131 1.00 92.25 279 TYR A O 1
ATOM 2185 N N . GLY A 1 280 ? 13.561 -5.592 4.620 1.00 90.81 280 GLY A N 1
ATOM 2186 C CA . GLY A 1 280 ? 13.626 -6.870 5.343 1.00 90.81 280 GLY A CA 1
ATOM 2187 C C . GLY A 1 280 ? 12.269 -7.517 5.627 1.00 90.81 280 GLY A C 1
ATOM 2188 O O . GLY A 1 280 ? 12.157 -8.380 6.500 1.00 90.81 280 GLY A O 1
ATOM 2189 N N . ARG A 1 281 ? 11.217 -7.100 4.916 1.00 90.94 281 ARG A N 1
ATOM 2190 C CA . ARG A 1 281 ? 9.854 -7.627 5.045 1.00 90.94 281 ARG A CA 1
ATOM 2191 C C . ARG A 1 281 ? 9.182 -7.734 3.683 1.00 90.94 281 ARG A C 1
ATOM 2193 O O . ARG A 1 281 ? 9.590 -7.081 2.731 1.00 90.94 281 ARG A O 1
ATOM 2200 N N . ALA A 1 282 ? 8.109 -8.519 3.613 1.00 92.44 282 ALA A N 1
ATOM 2201 C CA . ALA A 1 282 ? 7.269 -8.571 2.423 1.00 92.44 282 ALA A CA 1
ATOM 2202 C C . ALA A 1 282 ? 6.653 -7.192 2.120 1.00 92.44 282 ALA A C 1
ATOM 2204 O O . ALA A 1 282 ? 6.201 -6.491 3.038 1.00 92.44 282 ALA A O 1
ATOM 2205 N N . ALA A 1 283 ? 6.638 -6.846 0.835 1.00 95.31 283 ALA A N 1
ATOM 2206 C CA . ALA A 1 283 ? 5.977 -5.658 0.320 1.00 95.31 283 ALA A CA 1
ATOM 2207 C C . ALA A 1 283 ? 4.452 -5.820 0.326 1.00 95.31 283 ALA A C 1
ATOM 2209 O O . ALA A 1 283 ? 3.922 -6.931 0.219 1.00 95.31 283 ALA A O 1
ATOM 2210 N N . SER A 1 284 ? 3.756 -4.698 0.414 1.00 96.31 284 SER A N 1
ATOM 2211 C CA . SER A 1 284 ? 2.352 -4.569 0.046 1.00 96.31 284 SER A CA 1
ATOM 2212 C C . SER A 1 284 ? 2.231 -4.660 -1.473 1.00 96.31 284 SER A C 1
ATOM 2214 O O . SER A 1 284 ? 3.153 -4.301 -2.196 1.00 96.31 284 SER A O 1
ATOM 2216 N N . ILE A 1 285 ? 1.114 -5.184 -1.970 1.00 97.44 285 ILE A N 1
ATOM 2217 C CA . ILE A 1 285 ? 0.908 -5.411 -3.405 1.00 97.44 285 ILE A CA 1
ATOM 2218 C C . ILE A 1 285 ? -0.483 -4.938 -3.838 1.00 97.44 285 ILE A C 1
ATOM 2220 O O . ILE A 1 285 ? -1.366 -4.823 -2.983 1.00 97.44 285 ILE A O 1
ATOM 2224 N N . PRO A 1 286 ? -0.712 -4.704 -5.141 1.00 97.06 286 PRO A N 1
ATOM 2225 C CA . PRO A 1 286 ? -2.027 -4.352 -5.665 1.00 97.06 286 PRO A CA 1
ATOM 2226 C C . PRO A 1 286 ? -3.073 -5.454 -5.447 1.00 97.06 286 PRO A C 1
ATOM 2228 O O . PRO A 1 286 ? -2.769 -6.654 -5.491 1.00 97.06 286 PRO A O 1
ATOM 2231 N N . HIS A 1 287 ? -4.323 -5.039 -5.246 1.00 96.31 287 HIS A N 1
ATOM 2232 C CA . HIS A 1 287 ? -5.476 -5.923 -5.067 1.00 96.31 287 HIS A CA 1
ATOM 2233 C C . HIS A 1 287 ? -6.660 -5.480 -5.941 1.00 96.31 287 HIS A C 1
ATOM 2235 O O . HIS A 1 287 ? -6.819 -4.297 -6.236 1.00 96.31 287 HIS A O 1
ATOM 2241 N N . HIS A 1 288 ? -7.503 -6.440 -6.311 1.00 92.94 288 HIS A N 1
ATOM 2242 C CA . HIS A 1 288 ? -8.833 -6.239 -6.881 1.00 92.94 288 HIS A CA 1
ATOM 2243 C C . HIS A 1 288 ? -9.854 -6.088 -5.754 1.00 92.94 288 HIS A C 1
ATOM 2245 O O . HIS A 1 288 ? -9.735 -6.792 -4.744 1.00 92.94 288 HIS A O 1
ATOM 2251 N N . LEU A 1 289 ? -10.852 -5.228 -5.947 1.00 88.69 289 LEU A N 1
ATOM 2252 C CA . LEU A 1 289 ? -12.017 -5.148 -5.068 1.00 88.69 289 LEU A CA 1
ATOM 2253 C C . LEU A 1 289 ? -13.140 -6.045 -5.593 1.00 88.69 289 LEU A C 1
ATOM 2255 O O . LEU A 1 289 ? -13.508 -5.883 -6.779 1.00 88.69 289 LEU A O 1
#

pLDDT: mean 87.19, std 10.74, range [37.47, 97.81]

Sequence (289 aa):
MAPTSPLMPKAVAAWAKALSVLASRNSVPPRDNVIDGGFVVPPPRCIVSPAQEHIVATLFKSWLRIRDAVLSRLRSPQAQPVKLSNKCWRSLLDVSGGLHTGVKSTTRSGTRHGEMRDVLEHSFGMDKASSFMDAPIYWAGEFITSVGLPDAEIAKAIVWELCELNFRHELEALDGILDGSGMTWTDRHALLNQCWVGLGNKVDVVTEANKGLGATFVMDRLPFLQILHKVMRTWQGVKPVELLDQFPEESSAHNHRGHVERIEFNLAMFYCESFLNVYGRAASIPHHL

Foldseek 3Di:
DPDDFLLAFFFDPLLVVLLVVVVVVPDQDDPVQADAQAFLAAQLCLQRVDPDQVSNQLLVLLCQLQVCLSLVLLVDPPHDGDGHHNLLNSLLSCLSSVVPVPDPDPDPSNVSNVVSLVCCCPRRVNDPPCVSNPDFGDDPNHTADSDGHGDSVSSSLVSQVSLLLQQLVLLVVLLVVFAQPPDDPVVLLVLSQQQAPDGSSDDDSVPGALARCAPPALLRNLSNLQSLLVSCLRGDDDADVLSVDDRDDNVCCVVVVVNSSVSSSSSSNSSQVSSCSHHSDGGRGHGHD

Organism: NCBI:txid206335

Secondary structure (DSSP, 8-state):
-PPPPTTSPEEPHHHHHHHHHHHHTT-PPPGGG-----BSS--THHHH--SSHHHHHHHHHHHHHHHHHHHHHHH-TTSPP--B-HHHHHHHHHHHTTTTTT---SSHHHHHHHHHHHHHHHHH---S-GGGTSSPEEETTEEEPSSSPPPHHHHHHHHHHHHHHHHHHHHHHHHHHHB-S---HHHHHHHHGGGSSSBTTB--HHHHTT-GGG-SSHHHHHHHHHHHHHHHHTBSSPPPHHHHSPPPPHHHHGGGHHHHHHHHHHHHHHHHHHHHHHHSSPPP--EE-